Protein AF-A0A0G1G239-F1 (afdb_monomer_lite)

Sequence (188 aa):
MFTLFIKLPDKTKLLNISFVYWLILLYIILFLIIAIFDRYLLMVLPLLLIYISQALRDYGYSKFIFLTVLLIMMAYGGIGTYDYLSWQRTRWTMGKELIAQGVARQDIEGGYEWNGWYLYNHPELEKDFNPELGVYLKAGSPGFKKPYVISFSALPGYQVIEKHEAGTIFSKINYIYLNRLPAASTVQ

Radius of gyration: 25.18 Å; chains: 1; bounding box: 68×34×74 Å

Secondary structure (DSSP, 8-state):
-------PPPHHHHHHHHHHHHHHHHHHHHHHHH---GGGGGGTHHHHHHHHHHHTTTS---HHHHHHHHHHHHHHHHHHHHHHHHHHHHHHHHHHHHHHTT--GGGEE--HHHHHHHSTT-GGGGGG--TTS-HHHHHH------SEEEESSPPTTSEEEEEEE---SSSS--EEEEEEPPP-----

Structure (mmCIF, N/CA/C/O backbone):
data_AF-A0A0G1G239-F1
#
_entry.id   AF-A0A0G1G239-F1
#
loop_
_atom_site.group_PDB
_atom_site.id
_atom_site.type_symbol
_atom_site.label_atom_id
_atom_site.label_alt_id
_atom_site.label_comp_id
_atom_site.label_asym_id
_atom_site.label_entity_id
_atom_site.label_seq_id
_atom_site.pdbx_PDB_ins_code
_atom_site.Cartn_x
_atom_site.Cartn_y
_atom_site.Cartn_z
_atom_site.occupancy
_atom_site.B_iso_or_equiv
_atom_site.auth_seq_id
_atom_site.auth_comp_id
_atom_site.auth_asym_id
_atom_site.auth_atom_id
_atom_site.pdbx_PDB_model_num
ATOM 1 N N . MET A 1 1 ? 45.039 -8.345 -33.103 1.00 36.62 1 MET A N 1
ATOM 2 C CA . MET A 1 1 ? 45.201 -7.001 -32.510 1.00 36.62 1 MET A CA 1
ATOM 3 C C . MET A 1 1 ? 44.015 -6.156 -32.972 1.00 36.62 1 MET A C 1
ATOM 5 O O . MET A 1 1 ? 44.073 -5.577 -34.045 1.00 36.62 1 MET A O 1
ATOM 9 N N . PHE A 1 2 ? 42.884 -6.223 -32.259 1.00 36.56 2 PHE A N 1
ATOM 10 C CA . PHE A 1 2 ? 41.651 -5.503 -32.614 1.00 36.56 2 PHE A CA 1
ATOM 11 C C . PHE A 1 2 ? 41.658 -4.140 -31.920 1.00 36.56 2 PHE A C 1
ATOM 13 O O . PHE A 1 2 ? 41.458 -4.055 -30.711 1.00 36.56 2 PHE A O 1
ATOM 20 N N . THR A 1 3 ? 41.920 -3.078 -32.675 1.00 39.44 3 THR A N 1
ATOM 21 C CA . THR A 1 3 ? 41.854 -1.704 -32.171 1.00 39.44 3 THR A CA 1
ATOM 22 C C . THR A 1 3 ? 40.401 -1.238 -32.245 1.00 39.44 3 THR A C 1
ATOM 24 O O . THR A 1 3 ? 39.900 -0.891 -33.314 1.00 39.44 3 THR A O 1
ATOM 27 N N . LEU A 1 4 ? 39.699 -1.279 -31.112 1.00 39.06 4 LEU A N 1
ATOM 28 C CA . LEU A 1 4 ? 38.338 -0.765 -30.970 1.00 39.06 4 LEU A CA 1
ATOM 29 C C . LEU A 1 4 ? 38.382 0.773 -30.997 1.00 39.06 4 LEU A C 1
ATOM 31 O O . LEU A 1 4 ? 38.580 1.419 -29.971 1.00 39.06 4 LEU A O 1
ATOM 35 N N . PHE A 1 5 ? 38.224 1.376 -32.177 1.00 42.41 5 PHE A N 1
ATOM 36 C CA . PHE A 1 5 ? 38.017 2.820 -32.299 1.00 42.41 5 PHE A CA 1
ATOM 37 C C . PHE A 1 5 ? 36.594 3.170 -31.846 1.00 42.41 5 PHE A C 1
ATOM 39 O O . PHE A 1 5 ? 35.668 3.262 -32.651 1.00 42.41 5 PHE A O 1
ATOM 46 N N . ILE A 1 6 ? 36.416 3.385 -30.540 1.00 48.22 6 ILE A N 1
ATOM 47 C CA . ILE A 1 6 ? 35.243 4.089 -30.015 1.00 48.22 6 ILE A CA 1
ATOM 48 C C . ILE A 1 6 ? 35.373 5.541 -30.479 1.00 48.22 6 ILE A C 1
ATOM 50 O O . ILE A 1 6 ? 36.192 6.308 -29.972 1.00 48.22 6 ILE A O 1
ATOM 54 N N . LYS A 1 7 ? 34.597 5.912 -31.497 1.00 46.75 7 LYS A N 1
ATOM 55 C CA . LYS A 1 7 ? 34.519 7.285 -31.996 1.00 46.75 7 LYS A CA 1
ATOM 56 C C . LYS A 1 7 ? 33.879 8.141 -30.898 1.00 46.75 7 LYS A C 1
ATOM 58 O O . LYS A 1 7 ? 32.664 8.110 -30.720 1.00 46.75 7 LYS A O 1
ATOM 63 N N . LEU A 1 8 ? 34.703 8.843 -30.118 1.00 50.09 8 LEU A N 1
ATOM 64 C CA . LEU A 1 8 ? 34.224 9.704 -29.038 1.00 50.09 8 LEU A CA 1
ATOM 65 C C . LEU A 1 8 ? 33.293 10.784 -29.620 1.00 50.09 8 LEU A C 1
ATOM 67 O O . LEU A 1 8 ? 33.646 11.408 -30.626 1.00 50.09 8 LEU A O 1
ATOM 71 N N . PRO A 1 9 ? 32.099 10.993 -29.039 1.00 55.84 9 PRO A N 1
ATOM 72 C CA . PRO A 1 9 ? 31.171 12.006 -29.518 1.00 55.84 9 PRO A CA 1
ATOM 73 C C . PRO A 1 9 ? 31.739 13.420 -29.318 1.00 55.84 9 PRO A C 1
ATOM 75 O O . PRO A 1 9 ? 32.613 13.649 -28.487 1.00 55.84 9 PRO A O 1
ATOM 78 N N . ASP A 1 10 ? 31.233 14.365 -30.110 1.00 61.47 10 ASP A N 1
ATOM 79 C CA . ASP A 1 10 ? 31.644 15.774 -30.126 1.00 61.47 10 ASP A CA 1
ATOM 80 C C . ASP A 1 10 ? 31.667 16.403 -28.713 1.00 61.47 10 ASP A C 1
ATOM 82 O O . ASP A 1 10 ? 30.817 16.088 -27.874 1.00 61.47 10 ASP A O 1
ATOM 86 N N . LYS A 1 11 ? 32.619 17.303 -28.425 1.00 52.59 11 LYS A N 1
ATOM 87 C CA . LYS A 1 11 ? 32.876 17.826 -27.062 1.00 52.59 11 LYS A CA 1
ATOM 88 C C . LYS A 1 11 ? 31.654 18.514 -26.444 1.00 52.59 11 LYS A C 1
ATOM 90 O O . LYS A 1 11 ? 31.448 18.443 -25.235 1.00 52.59 11 LYS A O 1
ATOM 95 N N . THR A 1 12 ? 30.813 19.126 -27.270 1.00 51.34 12 THR A N 1
ATOM 96 C CA . THR A 1 12 ? 29.538 19.744 -26.869 1.00 51.34 12 THR A CA 1
ATOM 97 C C . THR A 1 12 ? 28.470 18.705 -26.502 1.00 51.34 12 THR A C 1
ATOM 99 O O . THR A 1 12 ? 27.718 18.902 -25.548 1.00 51.34 12 THR A O 1
ATOM 102 N N . LYS A 1 13 ? 28.443 17.552 -27.187 1.00 52.78 13 LYS A N 1
ATOM 103 C CA . LYS A 1 13 ? 27.595 16.401 -26.827 1.00 52.78 13 LYS A CA 1
ATOM 104 C C . LYS A 1 13 ? 28.074 15.730 -25.538 1.00 52.78 13 LYS A C 1
ATOM 106 O O . LYS A 1 13 ? 27.241 15.357 -24.717 1.00 52.78 13 LYS A O 1
ATOM 111 N N . LEU A 1 14 ? 29.389 15.627 -25.331 1.00 52.81 14 LEU A N 1
ATOM 112 C CA . LEU A 1 14 ? 29.980 15.115 -24.087 1.00 52.81 14 LEU A CA 1
ATOM 113 C C . LEU A 1 14 ? 29.639 15.999 -22.874 1.00 52.81 14 LEU A C 1
ATOM 115 O O . LEU A 1 14 ? 29.313 15.471 -21.812 1.00 52.81 14 LEU A O 1
ATOM 119 N N . LEU A 1 15 ? 29.652 17.328 -23.035 1.00 54.06 15 LEU A N 1
ATOM 120 C CA . LEU A 1 15 ? 29.317 18.279 -21.968 1.00 54.06 15 LEU A CA 1
ATOM 121 C C . LEU A 1 15 ? 27.839 18.180 -21.538 1.00 54.06 15 LEU A C 1
ATOM 123 O O . LEU A 1 15 ? 27.549 18.125 -20.344 1.00 54.06 15 LEU A O 1
ATOM 127 N N . ASN A 1 16 ? 26.912 18.075 -22.499 1.00 60.56 16 ASN A N 1
ATOM 128 C CA . ASN A 1 16 ? 25.472 17.951 -22.225 1.00 60.56 16 ASN A CA 1
ATOM 129 C C . ASN A 1 16 ? 25.098 16.613 -21.573 1.00 60.56 16 ASN A C 1
ATOM 131 O O . ASN A 1 16 ? 24.234 16.565 -20.701 1.00 60.56 16 ASN A O 1
ATOM 135 N N . ILE A 1 17 ? 25.766 15.529 -21.967 1.00 65.69 17 ILE A N 1
ATOM 136 C CA . ILE A 1 17 ? 25.558 14.205 -21.375 1.00 65.69 17 ILE A CA 1
ATOM 137 C C . ILE A 1 17 ? 26.138 14.153 -19.947 1.00 65.69 17 ILE A C 1
ATOM 139 O O . ILE A 1 17 ? 25.499 13.615 -19.046 1.00 65.69 17 ILE A O 1
ATOM 143 N N . SER A 1 18 ? 27.297 14.781 -19.712 1.00 70.81 18 SER A N 1
ATOM 144 C CA . SER A 1 18 ? 27.931 14.884 -18.387 1.00 70.81 18 SER A CA 1
ATOM 145 C C . SER A 1 18 ? 27.046 15.606 -17.362 1.00 70.81 18 SER A C 1
ATOM 147 O O . SER A 1 18 ? 26.872 15.124 -16.245 1.00 70.81 18 SER A O 1
ATOM 149 N N . PHE A 1 19 ? 26.414 16.719 -17.749 1.00 78.19 19 PHE A N 1
ATOM 150 C CA . PHE A 1 19 ? 25.517 17.474 -16.867 1.00 78.19 19 PHE A CA 1
ATOM 151 C C . PHE A 1 19 ? 24.316 16.648 -16.380 1.00 78.19 19 PHE A C 1
ATOM 153 O O . PHE A 1 19 ? 23.991 16.666 -15.192 1.00 78.19 19 PHE A O 1
ATOM 160 N N . VAL A 1 20 ? 23.688 15.875 -17.272 1.00 76.88 20 VAL A N 1
ATOM 161 C CA . VAL A 1 20 ? 22.552 15.008 -16.915 1.00 76.88 20 VAL A CA 1
ATOM 162 C C . VAL A 1 20 ? 22.977 13.925 -15.918 1.00 76.88 20 VAL A C 1
ATOM 164 O O . VAL A 1 20 ? 22.233 13.654 -14.978 1.00 76.88 20 VAL A O 1
ATOM 167 N N . TYR A 1 21 ? 24.181 13.356 -16.048 1.00 78.44 21 TYR A N 1
ATOM 168 C CA . TYR A 1 21 ? 24.693 12.395 -15.063 1.00 78.44 21 TYR A CA 1
ATOM 169 C C . TYR A 1 21 ? 24.921 13.014 -13.695 1.00 78.44 21 TYR A C 1
ATOM 171 O O . TYR A 1 21 ? 24.558 12.402 -12.694 1.00 78.44 21 TYR A O 1
ATOM 179 N N . TRP A 1 22 ? 25.484 14.220 -13.641 1.00 84.75 22 TRP A N 1
ATOM 180 C CA . TRP A 1 22 ? 25.660 14.924 -12.375 1.00 84.75 22 TRP A CA 1
ATOM 181 C C . TRP A 1 22 ? 24.320 15.239 -11.714 1.00 84.75 22 TRP A C 1
ATOM 183 O O . TRP A 1 22 ? 24.199 15.088 -10.502 1.00 84.75 22 TRP A O 1
ATOM 193 N N . LEU A 1 23 ? 23.298 15.589 -12.499 1.00 82.75 23 LEU A N 1
ATOM 194 C CA . LEU A 1 23 ? 21.951 15.830 -11.987 1.00 82.75 23 LEU A CA 1
ATOM 195 C C . LEU A 1 23 ? 21.287 14.544 -11.467 1.00 82.75 23 LEU A C 1
ATOM 197 O O . LEU A 1 23 ? 20.708 14.557 -10.383 1.00 82.75 23 LEU A O 1
ATOM 201 N N . ILE A 1 24 ? 21.404 13.429 -12.197 1.00 83.00 24 ILE A N 1
ATOM 202 C CA . ILE A 1 24 ? 20.896 12.115 -11.765 1.00 83.00 24 ILE A CA 1
ATOM 203 C C . ILE A 1 24 ? 21.629 11.644 -10.506 1.00 83.00 24 ILE A C 1
ATOM 205 O O . ILE A 1 24 ? 20.989 11.190 -9.562 1.00 83.00 24 ILE A O 1
ATOM 209 N N . LEU A 1 25 ? 22.956 11.772 -10.465 1.00 85.06 25 LEU A N 1
ATOM 210 C CA . LEU A 1 25 ? 23.767 11.373 -9.318 1.00 85.06 25 LEU A CA 1
ATOM 211 C C . LEU A 1 25 ? 23.433 12.219 -8.088 1.00 85.06 25 LEU A C 1
ATOM 213 O O . LEU A 1 25 ? 23.210 11.661 -7.018 1.00 85.06 25 LEU A O 1
ATOM 217 N N . LEU A 1 26 ? 23.332 13.543 -8.244 1.00 87.19 26 LEU A N 1
ATOM 218 C CA . LEU A 1 26 ? 22.890 14.440 -7.178 1.00 87.19 26 LEU A CA 1
ATOM 219 C C . LEU A 1 26 ? 21.494 14.050 -6.686 1.00 87.19 26 LEU A C 1
ATOM 221 O O . LEU A 1 26 ? 21.279 13.974 -5.481 1.00 87.19 26 LEU A O 1
ATOM 225 N N . TYR A 1 27 ? 20.564 13.749 -7.595 1.00 85.00 27 TYR A N 1
ATOM 226 C CA . TYR A 1 27 ? 19.221 13.310 -7.228 1.00 85.00 27 TYR A CA 1
ATOM 227 C C . TYR A 1 27 ? 19.235 11.995 -6.448 1.00 85.00 27 TYR A C 1
ATOM 229 O O . TYR A 1 27 ? 18.566 11.894 -5.427 1.00 85.00 27 TYR A O 1
ATOM 237 N N . ILE A 1 28 ? 20.009 11.000 -6.890 1.00 82.75 28 ILE A N 1
ATOM 238 C CA . ILE A 1 28 ? 20.153 9.721 -6.185 1.00 82.75 28 ILE A CA 1
ATOM 239 C C . ILE A 1 28 ? 20.767 9.948 -4.801 1.00 82.75 28 ILE A C 1
ATOM 241 O O . ILE A 1 28 ? 20.279 9.383 -3.831 1.00 82.75 28 ILE A O 1
ATOM 245 N N . ILE A 1 29 ? 21.786 10.801 -4.680 1.00 85.00 29 ILE A N 1
ATOM 246 C CA . ILE A 1 29 ? 22.392 11.147 -3.388 1.00 85.00 29 ILE A CA 1
ATOM 247 C C . ILE A 1 29 ? 21.353 11.797 -2.467 1.00 85.00 29 ILE A C 1
ATOM 249 O O . ILE A 1 29 ? 21.176 11.347 -1.339 1.00 85.00 29 ILE A O 1
ATOM 253 N N . LEU A 1 30 ? 20.617 12.803 -2.949 1.00 83.19 30 LEU A N 1
ATOM 254 C CA . LEU A 1 30 ? 19.547 13.446 -2.181 1.00 83.19 30 LEU A CA 1
ATOM 255 C C . LEU A 1 30 ? 18.446 12.447 -1.798 1.00 83.19 30 LEU A C 1
ATOM 257 O O . LEU A 1 30 ? 17.967 12.463 -0.669 1.00 83.19 30 LEU A O 1
ATOM 261 N N . PHE A 1 31 ? 18.084 11.543 -2.706 1.00 79.81 31 PHE A N 1
ATOM 262 C CA . PHE A 1 31 ? 17.125 10.472 -2.458 1.00 79.81 31 PHE A CA 1
ATOM 263 C C . PHE A 1 31 ? 17.604 9.507 -1.364 1.00 79.81 31 PHE A C 1
ATOM 265 O O . PHE A 1 31 ? 16.825 9.180 -0.473 1.00 79.81 31 PHE A O 1
ATOM 272 N N . LEU A 1 32 ? 18.873 9.089 -1.394 1.00 80.38 32 LEU A N 1
ATOM 273 C CA . LEU A 1 32 ? 19.471 8.208 -0.384 1.00 80.38 32 LEU A CA 1
ATOM 274 C C . LEU A 1 32 ? 19.571 8.881 0.992 1.00 80.38 32 LEU A C 1
ATOM 276 O O . LEU A 1 32 ? 19.481 8.194 2.004 1.00 80.38 32 LEU A O 1
ATOM 280 N N . ILE A 1 33 ? 19.734 10.207 1.030 1.00 76.94 33 ILE A N 1
ATOM 281 C CA . ILE A 1 33 ? 19.779 10.991 2.273 1.00 76.94 33 ILE A CA 1
ATOM 282 C C . ILE A 1 33 ? 18.377 11.181 2.861 1.00 76.94 33 ILE A C 1
ATOM 284 O O . ILE A 1 33 ? 18.202 11.110 4.074 1.00 76.94 33 ILE A O 1
ATOM 288 N N . ILE A 1 34 ? 17.385 11.462 2.013 1.00 69.81 34 ILE A N 1
ATOM 289 C CA . ILE A 1 34 ? 16.050 11.880 2.458 1.00 69.81 34 ILE A CA 1
ATOM 290 C C . ILE A 1 34 ? 15.116 10.678 2.650 1.00 69.81 34 ILE A C 1
ATOM 292 O O . ILE A 1 34 ? 14.244 10.759 3.500 1.00 69.81 34 ILE A O 1
ATOM 296 N N . ALA A 1 35 ? 15.300 9.587 1.896 1.00 61.75 35 ALA A N 1
ATOM 297 C CA . ALA A 1 35 ? 14.638 8.283 2.032 1.00 61.75 35 ALA A CA 1
ATOM 298 C C . ALA A 1 35 ? 13.175 8.343 2.512 1.00 61.75 35 ALA A C 1
ATOM 300 O O . ALA A 1 35 ? 12.868 8.011 3.655 1.00 61.75 35 ALA A O 1
ATOM 301 N N . ILE A 1 36 ? 12.254 8.759 1.633 1.00 64.00 36 ILE A N 1
ATOM 302 C CA . ILE A 1 36 ? 10.836 8.862 2.007 1.00 64.00 36 ILE A CA 1
ATOM 303 C C . ILE A 1 36 ? 9.944 7.895 1.209 1.00 64.00 36 ILE A C 1
ATOM 305 O O . ILE A 1 36 ? 9.178 7.189 1.850 1.00 64.00 36 ILE A O 1
ATOM 309 N N . PHE A 1 37 ? 10.076 7.746 -0.122 1.00 66.94 37 PHE A N 1
ATOM 310 C CA . PHE A 1 37 ? 9.330 6.736 -0.909 1.00 66.94 37 PHE A CA 1
ATOM 311 C C . PHE A 1 37 ? 9.952 6.450 -2.285 1.00 66.94 37 PHE A C 1
ATOM 313 O O . PHE A 1 37 ? 10.429 7.354 -2.963 1.00 66.94 37 PHE A O 1
ATOM 320 N N . ASP A 1 38 ? 9.839 5.214 -2.759 1.00 73.44 38 ASP A N 1
ATOM 321 C CA . ASP A 1 38 ? 10.218 4.763 -4.108 1.00 73.44 38 ASP A CA 1
ATOM 322 C C . ASP A 1 38 ? 9.624 5.600 -5.259 1.00 73.44 38 ASP A C 1
ATOM 324 O O . ASP A 1 38 ? 10.284 5.788 -6.282 1.00 73.44 38 ASP A O 1
ATOM 328 N N . ARG A 1 39 ? 8.435 6.194 -5.084 1.00 77.69 39 ARG A N 1
ATOM 329 C CA . ARG A 1 39 ? 7.798 7.079 -6.084 1.00 77.69 39 ARG A CA 1
ATOM 330 C C . ARG A 1 39 ? 8.659 8.261 -6.537 1.00 77.69 39 ARG A C 1
ATOM 332 O O . ARG A 1 39 ? 8.441 8.777 -7.628 1.00 77.69 39 ARG A O 1
ATOM 339 N N . TYR A 1 40 ? 9.642 8.691 -5.746 1.00 81.38 40 TYR A N 1
ATOM 340 C CA . TYR A 1 40 ? 10.574 9.742 -6.169 1.00 81.38 40 TYR A CA 1
ATOM 341 C C . TYR A 1 40 ? 11.462 9.281 -7.338 1.00 81.38 40 TYR A C 1
ATOM 343 O O . TYR A 1 40 ? 11.772 10.062 -8.234 1.00 81.38 40 TYR A O 1
ATOM 351 N N . LEU A 1 41 ? 11.754 7.982 -7.449 1.00 81.50 41 LEU A N 1
ATOM 352 C CA . LEU A 1 41 ? 12.512 7.433 -8.579 1.00 81.50 41 LEU A CA 1
ATOM 353 C C . LEU A 1 41 ? 11.773 7.575 -9.921 1.00 81.50 41 LEU A C 1
ATOM 355 O O . LEU A 1 41 ? 12.419 7.585 -10.971 1.00 81.50 41 LEU A O 1
ATOM 359 N N . LEU A 1 42 ? 10.446 7.769 -9.911 1.00 82.56 42 LEU A N 1
ATOM 360 C CA . LEU A 1 42 ? 9.668 8.020 -11.129 1.00 82.56 42 LEU A CA 1
ATOM 361 C C . LEU A 1 42 ? 10.098 9.302 -11.849 1.00 82.56 42 LEU A C 1
ATOM 363 O O . LEU A 1 42 ? 9.982 9.365 -13.068 1.00 82.56 42 LEU A O 1
ATOM 367 N N . MET A 1 43 ? 10.634 10.300 -11.137 1.00 81.88 43 MET A N 1
ATOM 368 C CA . MET A 1 43 ? 11.148 11.523 -11.769 1.00 81.88 43 MET A CA 1
ATOM 369 C C . MET A 1 43 ? 12.411 11.261 -12.598 1.00 81.88 43 MET A C 1
ATOM 371 O O . MET A 1 43 ? 12.645 11.924 -13.606 1.00 81.88 43 MET A O 1
ATOM 375 N N . VAL A 1 44 ? 13.216 10.276 -12.195 1.00 82.38 44 VAL A N 1
ATOM 376 C CA . VAL A 1 44 ? 14.478 9.910 -12.860 1.00 82.38 44 VAL A CA 1
ATOM 377 C C . VAL A 1 44 ? 14.253 8.870 -13.959 1.00 82.38 44 VAL A C 1
ATOM 379 O O . VAL A 1 44 ? 15.042 8.772 -14.901 1.00 82.38 44 VAL A O 1
ATOM 382 N N . LEU A 1 45 ? 13.151 8.120 -13.881 1.00 81.94 45 LEU A N 1
ATOM 383 C CA . LEU A 1 45 ? 12.835 7.032 -14.799 1.00 81.94 45 LEU A CA 1
ATOM 384 C C . LEU A 1 45 ? 12.867 7.440 -16.289 1.00 81.94 45 LEU A C 1
ATOM 386 O O . LEU A 1 45 ? 13.520 6.730 -17.054 1.00 81.94 45 LEU A O 1
ATOM 390 N N . PRO A 1 46 ? 12.274 8.567 -16.745 1.00 82.81 46 PRO A N 1
ATOM 391 C CA . PRO A 1 46 ? 12.338 8.957 -18.156 1.00 82.81 46 PRO A CA 1
ATOM 392 C C . PRO A 1 46 ? 13.771 9.180 -18.653 1.00 82.81 46 PRO A C 1
ATOM 394 O O . PRO A 1 46 ? 14.108 8.786 -19.769 1.00 82.81 46 PRO A O 1
ATOM 397 N N . LEU A 1 47 ? 14.632 9.766 -17.814 1.00 82.25 47 LEU A N 1
ATOM 398 C CA . LEU A 1 47 ? 16.036 10.008 -18.149 1.00 82.25 47 LEU A CA 1
ATOM 399 C C . LEU A 1 47 ? 16.811 8.692 -18.264 1.00 82.25 47 LEU A C 1
ATOM 401 O O . LEU A 1 47 ? 17.576 8.506 -19.212 1.00 82.25 47 LEU A O 1
ATOM 405 N N . LEU A 1 48 ? 16.559 7.751 -17.349 1.00 80.31 48 LEU A N 1
ATOM 406 C CA . LEU A 1 48 ? 17.132 6.406 -17.414 1.00 80.31 48 LEU A CA 1
ATOM 407 C C . LEU A 1 48 ? 16.686 5.668 -18.677 1.00 80.31 48 LEU A C 1
ATOM 409 O O . LEU A 1 48 ? 17.518 5.063 -19.343 1.00 80.31 48 LEU A O 1
ATOM 413 N N . LEU A 1 49 ? 15.408 5.755 -19.054 1.00 82.62 49 LEU A N 1
ATOM 414 C CA . LEU A 1 49 ? 14.891 5.111 -20.266 1.00 82.62 49 LEU A CA 1
ATOM 415 C C . LEU A 1 49 ? 15.515 5.688 -21.544 1.00 82.62 49 LEU A C 1
ATOM 417 O O . LEU A 1 49 ? 15.889 4.928 -22.438 1.00 82.62 49 LEU A O 1
ATOM 421 N N . ILE A 1 50 ? 15.682 7.013 -21.625 1.00 81.31 50 ILE A N 1
ATOM 422 C CA . ILE A 1 50 ? 16.376 7.670 -22.746 1.00 81.31 50 ILE A CA 1
ATOM 423 C C . ILE A 1 50 ? 17.832 7.199 -22.836 1.00 81.31 50 ILE A C 1
ATOM 425 O O . ILE A 1 50 ? 18.340 6.960 -23.934 1.00 81.31 50 ILE A O 1
ATOM 429 N N . TYR A 1 51 ? 18.508 7.058 -21.696 1.00 79.75 51 TYR A N 1
ATOM 430 C CA . TYR A 1 51 ? 19.886 6.586 -21.658 1.00 79.75 51 TYR A CA 1
ATOM 431 C C . TYR A 1 51 ? 20.008 5.111 -22.057 1.00 79.75 51 TYR A C 1
ATOM 433 O O . TYR A 1 51 ? 20.792 4.780 -22.945 1.00 79.75 51 TYR A O 1
ATOM 441 N N . ILE A 1 52 ? 19.189 4.239 -21.467 1.00 81.00 52 ILE A N 1
ATOM 442 C CA . ILE A 1 52 ? 19.138 2.810 -21.796 1.00 81.00 52 ILE A CA 1
ATOM 443 C C . ILE A 1 52 ? 18.847 2.627 -23.291 1.00 81.00 52 ILE A C 1
ATOM 445 O O . ILE A 1 52 ? 19.513 1.836 -23.949 1.00 81.00 52 ILE A O 1
ATOM 449 N N . SER A 1 53 ? 17.925 3.409 -23.858 1.00 80.44 53 SER A N 1
ATOM 450 C CA . SER A 1 53 ? 17.619 3.392 -25.294 1.00 80.44 53 SER A CA 1
ATOM 451 C C . SER A 1 53 ? 18.827 3.750 -26.169 1.00 80.44 53 SER A C 1
ATOM 453 O O . SER A 1 53 ? 19.067 3.113 -27.193 1.00 80.44 53 SER A O 1
ATOM 455 N N . GLN A 1 54 ? 19.632 4.736 -25.761 1.00 80.69 54 GLN A N 1
ATOM 456 C CA . GLN A 1 54 ? 20.864 5.087 -26.473 1.00 80.69 54 GLN A CA 1
ATOM 457 C C . GLN A 1 54 ? 21.934 4.001 -26.345 1.00 80.69 54 GLN A C 1
ATOM 459 O O . GLN A 1 54 ? 22.540 3.636 -27.349 1.00 80.69 54 GLN A O 1
ATOM 464 N N . ALA A 1 55 ? 22.144 3.468 -25.140 1.00 81.00 55 ALA A N 1
ATOM 465 C CA . ALA A 1 55 ? 23.138 2.428 -24.880 1.00 81.00 55 ALA A CA 1
ATOM 466 C C . ALA A 1 55 ? 22.810 1.105 -25.593 1.00 81.00 55 ALA A C 1
ATOM 468 O O . ALA A 1 55 ? 23.711 0.387 -26.020 1.00 81.00 55 ALA A O 1
ATOM 469 N N . LEU A 1 56 ? 21.520 0.796 -25.747 1.00 81.50 56 LEU A N 1
ATOM 470 C CA . LEU A 1 56 ? 21.036 -0.409 -26.418 1.00 81.50 56 LEU A CA 1
ATOM 471 C C . LEU A 1 56 ? 20.806 -0.225 -27.926 1.00 81.50 56 LEU A C 1
ATOM 473 O O . LEU A 1 56 ? 20.405 -1.179 -28.585 1.00 81.50 56 LEU A O 1
ATOM 477 N N . ARG A 1 57 ? 21.063 0.964 -28.493 1.00 80.69 57 ARG A N 1
ATOM 478 C CA . ARG A 1 57 ? 20.765 1.282 -29.903 1.00 80.69 57 ARG A CA 1
ATOM 479 C C . ARG A 1 57 ? 21.438 0.331 -30.896 1.00 80.69 57 ARG A C 1
ATOM 481 O O . ARG A 1 57 ? 20.827 -0.015 -31.902 1.00 80.69 57 ARG A O 1
ATOM 488 N N . ASP A 1 58 ? 22.671 -0.071 -30.606 1.00 82.88 58 ASP A N 1
ATOM 489 C CA . ASP A 1 58 ? 23.475 -0.922 -31.490 1.00 82.88 58 ASP A CA 1
ATOM 490 C C . ASP A 1 58 ? 23.255 -2.423 -31.229 1.00 82.88 58 ASP A C 1
ATOM 492 O O . ASP A 1 58 ? 23.813 -3.273 -31.924 1.00 82.88 58 ASP A O 1
ATOM 496 N N . TYR A 1 59 ? 22.422 -2.765 -30.241 1.00 80.19 59 TYR A N 1
ATOM 497 C CA . TYR A 1 59 ? 22.072 -4.140 -29.914 1.00 80.19 59 TYR A CA 1
ATOM 498 C C . TYR A 1 59 ? 20.746 -4.512 -30.579 1.00 80.19 59 TYR A C 1
ATOM 500 O O . TYR A 1 59 ? 19.715 -3.868 -30.386 1.00 80.19 59 TYR A O 1
ATOM 508 N N . GLY A 1 60 ? 20.749 -5.602 -31.348 1.00 80.69 60 GLY A N 1
ATOM 509 C CA . GLY A 1 60 ? 19.509 -6.201 -31.829 1.00 80.69 60 GLY A CA 1
ATOM 510 C C . GLY A 1 60 ? 18.697 -6.740 -30.651 1.00 80.69 60 GLY A C 1
ATOM 511 O O . GLY A 1 60 ? 19.232 -7.449 -29.801 1.00 80.69 60 GLY A O 1
ATOM 512 N N . TYR A 1 61 ? 17.402 -6.433 -30.598 1.00 80.06 61 TYR A N 1
ATOM 513 C CA . TYR A 1 61 ? 16.498 -7.000 -29.600 1.00 80.06 61 TYR A CA 1
ATOM 514 C C . TYR A 1 61 ? 15.479 -7.925 -30.262 1.00 80.06 61 TYR A C 1
ATOM 516 O O . TYR A 1 61 ? 14.992 -7.680 -31.367 1.00 80.06 61 TYR A O 1
ATOM 524 N N . SER A 1 62 ? 15.117 -8.997 -29.562 1.00 88.62 62 SER A N 1
ATOM 525 C CA . SER A 1 62 ? 14.005 -9.844 -29.979 1.00 88.62 62 SER A CA 1
ATOM 526 C C . SER A 1 62 ? 12.693 -9.198 -29.547 1.00 88.62 62 SER A C 1
ATOM 528 O O . SER A 1 62 ? 12.435 -9.037 -28.352 1.00 88.62 62 SER A O 1
ATOM 530 N N . LYS A 1 63 ? 11.830 -8.868 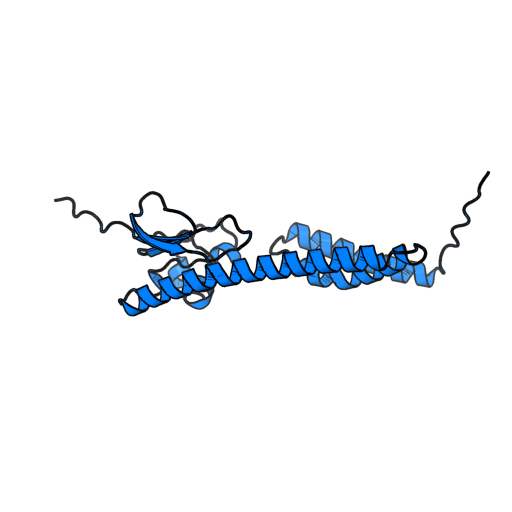-30.517 1.00 88.56 63 LYS A N 1
ATOM 531 C CA . LYS A 1 63 ? 10.470 -8.367 -30.252 1.00 88.56 63 LYS A CA 1
ATOM 532 C C . LYS A 1 63 ? 9.688 -9.326 -29.352 1.00 88.56 63 LYS A C 1
ATOM 534 O O . LYS A 1 63 ? 8.934 -8.881 -28.496 1.00 88.56 63 LYS A O 1
ATOM 539 N N . PHE A 1 64 ? 9.905 -10.630 -29.518 1.00 92.88 64 PHE A N 1
ATOM 540 C CA . PHE A 1 64 ? 9.280 -11.649 -28.683 1.00 92.88 64 PHE A CA 1
ATOM 541 C C . PHE A 1 64 ? 9.729 -11.543 -27.218 1.00 92.88 64 PHE A C 1
ATOM 543 O O . PHE A 1 64 ? 8.883 -11.521 -26.326 1.00 92.88 64 PHE A O 1
ATOM 550 N N . ILE A 1 65 ? 11.038 -11.400 -26.966 1.00 90.69 65 ILE A N 1
ATOM 551 C CA . ILE A 1 65 ? 11.570 -11.220 -25.603 1.00 90.69 65 ILE A CA 1
ATOM 552 C C . ILE A 1 65 ? 11.022 -9.930 -24.989 1.00 90.69 65 ILE A C 1
ATOM 554 O O . ILE A 1 65 ? 10.526 -9.955 -23.867 1.00 90.69 65 ILE A O 1
ATOM 558 N N . PHE A 1 66 ? 11.045 -8.824 -25.738 1.00 87.81 66 PHE A N 1
ATOM 559 C CA . PHE A 1 66 ? 10.513 -7.543 -25.272 1.00 87.81 66 PHE A CA 1
ATOM 560 C C . PHE A 1 66 ? 9.038 -7.642 -24.862 1.00 87.81 66 PHE A C 1
ATOM 562 O O . PHE A 1 66 ? 8.680 -7.250 -23.754 1.00 87.81 66 PHE A O 1
ATOM 569 N N . LEU A 1 67 ? 8.190 -8.207 -25.727 1.00 93.69 67 LEU A N 1
ATOM 570 C CA . LEU A 1 67 ? 6.764 -8.376 -25.439 1.00 93.69 67 LEU A CA 1
ATOM 571 C C . LEU A 1 67 ? 6.529 -9.300 -24.244 1.00 93.69 67 LEU A C 1
ATOM 573 O O . LEU A 1 67 ? 5.656 -9.022 -23.429 1.00 93.69 67 LEU A O 1
ATOM 577 N N . THR A 1 68 ? 7.325 -10.361 -24.112 1.00 95.62 68 THR A N 1
ATOM 578 C CA . THR A 1 68 ? 7.239 -11.285 -22.976 1.00 95.62 68 THR A CA 1
ATOM 579 C C . THR A 1 68 ? 7.554 -10.570 -21.664 1.00 95.62 68 THR A C 1
ATOM 581 O O . THR A 1 68 ? 6.768 -10.640 -20.722 1.00 95.62 68 THR A O 1
ATOM 584 N N . VAL A 1 69 ? 8.661 -9.823 -21.609 1.00 92.38 69 VAL A N 1
ATOM 585 C CA . VAL A 1 69 ? 9.041 -9.043 -20.421 1.00 92.38 69 VAL A CA 1
ATOM 586 C C . VAL A 1 69 ? 7.976 -7.997 -20.097 1.00 92.38 69 VAL A C 1
ATOM 588 O O . VAL A 1 69 ? 7.580 -7.864 -18.940 1.00 92.38 69 VAL A O 1
ATOM 591 N N . LEU A 1 70 ? 7.468 -7.293 -21.110 1.00 92.25 70 LEU A N 1
ATOM 592 C CA . LEU A 1 70 ? 6.419 -6.292 -20.934 1.00 92.25 70 LEU A CA 1
ATOM 593 C C . LEU A 1 70 ? 5.137 -6.909 -20.358 1.00 92.25 70 LEU A C 1
ATOM 595 O O . LEU A 1 70 ? 4.574 -6.364 -19.413 1.00 92.25 70 LEU A O 1
ATOM 599 N N . LEU A 1 71 ? 4.696 -8.055 -20.884 1.00 97.12 71 LEU A N 1
ATOM 600 C CA . LEU A 1 71 ? 3.523 -8.774 -20.382 1.00 97.12 71 LEU A CA 1
ATOM 601 C C . LEU A 1 71 ? 3.703 -9.219 -18.930 1.00 97.12 71 LEU A C 1
ATOM 603 O O . LEU A 1 71 ? 2.790 -9.036 -18.130 1.00 97.12 71 LEU A O 1
ATOM 607 N N . ILE A 1 72 ? 4.879 -9.741 -18.570 1.00 96.75 72 ILE A N 1
ATOM 608 C CA . ILE A 1 72 ? 5.187 -10.136 -17.188 1.00 96.75 72 ILE A CA 1
ATOM 609 C C . ILE A 1 72 ? 5.139 -8.921 -16.254 1.00 96.75 72 ILE A C 1
ATOM 611 O O . ILE A 1 72 ? 4.534 -8.996 -15.188 1.00 96.75 72 ILE A O 1
ATOM 615 N N . MET A 1 73 ? 5.725 -7.789 -16.656 1.00 94.00 73 MET A N 1
ATOM 616 C CA . MET A 1 73 ? 5.700 -6.552 -15.865 1.00 94.00 73 MET A CA 1
ATOM 617 C C . MET A 1 73 ? 4.283 -5.998 -15.699 1.00 94.00 73 MET A C 1
ATOM 619 O O . MET A 1 73 ? 3.905 -5.608 -14.594 1.00 94.00 73 MET A O 1
ATOM 623 N N . MET A 1 74 ? 3.478 -6.006 -16.765 1.00 95.25 74 MET A N 1
ATOM 624 C CA . MET A 1 74 ? 2.073 -5.597 -16.695 1.00 95.25 74 MET A CA 1
ATOM 625 C C . MET A 1 74 ? 1.259 -6.524 -15.791 1.00 95.25 74 MET A C 1
ATOM 627 O O . MET A 1 74 ? 0.486 -6.036 -14.972 1.00 95.25 74 MET A O 1
ATOM 631 N N . ALA A 1 75 ? 1.452 -7.841 -15.895 1.00 95.69 75 ALA A N 1
ATOM 632 C CA . ALA A 1 75 ? 0.779 -8.808 -15.035 1.00 95.69 75 ALA A CA 1
ATOM 633 C C . ALA A 1 75 ? 1.173 -8.616 -13.564 1.00 95.69 75 ALA A C 1
ATOM 635 O O . ALA A 1 75 ? 0.300 -8.539 -12.704 1.00 95.69 75 ALA A O 1
ATOM 636 N N . TYR A 1 76 ? 2.468 -8.461 -13.277 1.00 94.06 76 TYR A N 1
ATOM 637 C CA . TYR A 1 76 ? 2.966 -8.196 -11.928 1.00 94.06 76 TYR A CA 1
ATOM 638 C C . TYR A 1 76 ? 2.362 -6.913 -11.336 1.00 94.06 76 TYR A C 1
ATOM 640 O O . TYR A 1 76 ? 1.810 -6.941 -10.237 1.00 94.06 76 TYR A O 1
ATOM 648 N N . GLY A 1 77 ? 2.400 -5.803 -12.083 1.00 92.94 77 GLY A N 1
ATOM 649 C CA . GLY A 1 77 ? 1.831 -4.527 -11.640 1.00 92.94 77 GLY A CA 1
ATOM 650 C C . GLY A 1 77 ? 0.310 -4.577 -11.468 1.00 92.94 77 GLY A C 1
ATOM 651 O O . GLY A 1 77 ? -0.220 -4.061 -10.482 1.00 92.94 77 GLY A O 1
ATOM 652 N N . GLY A 1 78 ? -0.392 -5.238 -12.391 1.00 96.44 78 GLY A N 1
ATOM 653 C CA . GLY A 1 78 ? -1.842 -5.407 -12.345 1.00 96.44 78 GLY A CA 1
ATOM 654 C C . GLY A 1 78 ? -2.297 -6.254 -11.159 1.00 96.44 78 GLY A C 1
ATOM 655 O O . GLY A 1 78 ? -3.194 -5.837 -10.431 1.00 96.44 78 GLY A O 1
ATOM 656 N N . ILE A 1 79 ? -1.649 -7.396 -10.916 1.00 96.00 79 ILE A N 1
ATOM 657 C CA . ILE A 1 79 ? -1.995 -8.283 -9.796 1.00 96.00 79 ILE A CA 1
ATOM 658 C C . ILE A 1 79 ? -1.639 -7.633 -8.459 1.00 96.00 79 ILE A C 1
ATOM 660 O O . ILE A 1 79 ? -2.462 -7.636 -7.549 1.00 96.00 79 ILE A O 1
ATOM 664 N N . GLY A 1 80 ? -0.470 -6.994 -8.349 1.00 93.94 80 GLY A N 1
ATOM 665 C CA . GLY A 1 80 ? -0.104 -6.254 -7.137 1.00 93.94 80 GLY A CA 1
ATOM 666 C C . GLY A 1 80 ? -1.102 -5.137 -6.810 1.00 93.94 80 GLY A C 1
ATOM 667 O O . GLY A 1 80 ? -1.509 -4.978 -5.660 1.00 93.94 80 GLY A O 1
ATOM 668 N N . THR A 1 81 ? -1.555 -4.404 -7.831 1.00 94.94 81 THR A N 1
ATOM 669 C CA . THR A 1 81 ? -2.579 -3.357 -7.678 1.00 94.94 81 THR A CA 1
ATOM 670 C C . THR A 1 81 ? -3.936 -3.941 -7.297 1.00 94.94 81 THR A C 1
ATOM 672 O O . THR A 1 81 ? -4.613 -3.398 -6.426 1.00 94.94 81 THR A O 1
ATOM 675 N N . TYR A 1 82 ? -4.335 -5.049 -7.924 1.00 96.31 82 TYR A N 1
ATOM 676 C CA . TYR A 1 82 ? -5.568 -5.750 -7.585 1.00 96.31 82 TYR A CA 1
ATOM 677 C C . TYR A 1 82 ? -5.564 -6.194 -6.120 1.00 96.31 82 TYR A C 1
ATOM 679 O O . TYR A 1 82 ? -6.499 -5.869 -5.391 1.00 96.31 82 TYR A O 1
ATOM 687 N N . ASP A 1 83 ? -4.495 -6.855 -5.673 1.00 95.75 83 ASP A N 1
ATOM 688 C CA . ASP A 1 83 ? -4.358 -7.317 -4.293 1.00 95.75 83 ASP A CA 1
ATOM 689 C C . ASP A 1 83 ? -4.442 -6.145 -3.321 1.00 95.75 83 ASP A C 1
ATOM 691 O O . ASP A 1 83 ? -5.220 -6.208 -2.369 1.00 95.75 83 ASP A O 1
ATOM 695 N N . TYR A 1 84 ? -3.706 -5.059 -3.601 1.00 93.81 84 TYR A N 1
ATOM 696 C CA . TYR A 1 84 ? -3.751 -3.822 -2.823 1.00 93.81 84 TYR A CA 1
ATOM 697 C C . TYR A 1 84 ? -5.177 -3.287 -2.661 1.00 93.81 84 TYR A C 1
ATOM 699 O O . TYR A 1 84 ? -5.650 -3.074 -1.544 1.00 93.81 84 TYR A O 1
ATOM 707 N N . LEU A 1 85 ? -5.891 -3.117 -3.774 1.00 96.06 85 LEU A N 1
ATOM 708 C CA . LEU A 1 85 ? -7.257 -2.600 -3.759 1.00 96.06 85 LEU A CA 1
ATOM 709 C C . LEU A 1 85 ? -8.251 -3.575 -3.118 1.00 96.06 85 LEU A C 1
ATOM 711 O O . LEU A 1 85 ? -9.230 -3.128 -2.517 1.00 96.06 85 LEU A O 1
ATOM 715 N N . SER A 1 86 ? -8.016 -4.882 -3.235 1.00 96.62 86 SER A N 1
ATOM 716 C CA . SER A 1 86 ? -8.884 -5.915 -2.674 1.00 96.62 86 SER A CA 1
ATOM 717 C C . SER A 1 86 ? -8.869 -5.877 -1.150 1.00 96.62 86 SER A C 1
ATOM 719 O O . SER A 1 86 ? -9.911 -5.649 -0.531 1.00 96.62 86 SER A O 1
ATOM 721 N N . TRP A 1 87 ? -7.689 -5.994 -0.531 1.00 94.88 87 TRP A N 1
ATOM 722 C CA . TRP A 1 87 ? -7.615 -5.978 0.930 1.00 94.88 87 TRP A CA 1
ATOM 723 C C . TRP A 1 87 ? -8.008 -4.615 1.504 1.00 94.88 87 TRP A C 1
ATOM 725 O O . TRP A 1 87 ? -8.621 -4.550 2.571 1.00 94.88 87 TRP A O 1
ATOM 735 N N . GLN A 1 88 ? -7.742 -3.528 0.773 1.00 95.50 88 GLN A N 1
ATOM 736 C CA . GLN A 1 88 ? -8.219 -2.202 1.149 1.00 95.50 88 GLN A CA 1
ATOM 737 C C . GLN A 1 88 ? -9.740 -2.123 1.161 1.00 95.50 88 GLN A C 1
ATOM 739 O O . GLN A 1 88 ? -10.314 -1.636 2.132 1.00 95.50 88 GLN A O 1
ATOM 744 N N . ARG A 1 89 ? -10.421 -2.646 0.138 1.00 96.56 89 ARG A N 1
ATOM 745 C CA . ARG A 1 89 ? -11.888 -2.676 0.112 1.00 96.56 89 ARG A CA 1
ATOM 746 C C . ARG A 1 89 ? -12.450 -3.389 1.339 1.00 96.56 89 ARG A C 1
ATOM 748 O O . ARG A 1 89 ? -13.356 -2.848 1.966 1.00 96.56 89 ARG A O 1
ATOM 755 N N . THR A 1 90 ? -11.879 -4.534 1.712 1.00 96.38 90 THR A N 1
ATOM 756 C CA . THR A 1 90 ? -12.269 -5.267 2.925 1.00 96.38 90 THR A CA 1
ATOM 757 C C . THR A 1 90 ? -12.089 -4.413 4.183 1.00 96.38 90 THR A C 1
ATOM 759 O O . THR A 1 90 ? -13.039 -4.249 4.947 1.00 96.38 90 THR A O 1
ATOM 762 N N . ARG A 1 91 ? -10.920 -3.780 4.373 1.00 94.75 91 ARG A N 1
ATOM 763 C CA . ARG A 1 91 ? -10.674 -2.898 5.533 1.00 94.75 91 ARG A CA 1
ATOM 764 C C . ARG A 1 91 ? -11.666 -1.740 5.609 1.00 94.75 91 ARG A C 1
ATOM 766 O O . ARG A 1 91 ? -12.203 -1.455 6.676 1.00 94.75 91 ARG A O 1
ATOM 773 N N . TRP A 1 92 ? -11.926 -1.087 4.479 1.00 96.44 92 TRP A N 1
ATOM 774 C CA . TRP A 1 92 ? -12.863 0.032 4.401 1.00 96.44 92 TRP A CA 1
ATOM 775 C C . TRP A 1 92 ? -14.306 -0.391 4.674 1.00 96.44 92 TRP A C 1
ATOM 777 O O . TRP A 1 92 ? -15.057 0.375 5.276 1.00 96.44 92 TRP A O 1
ATOM 787 N N . THR A 1 93 ? -14.713 -1.585 4.243 1.00 97.00 93 THR A N 1
ATOM 788 C CA . THR A 1 93 ? -16.034 -2.139 4.568 1.00 97.00 93 THR A CA 1
ATOM 789 C C . THR A 1 93 ? -16.174 -2.348 6.073 1.00 97.00 93 THR A C 1
ATOM 791 O O . THR A 1 93 ? -17.061 -1.741 6.668 1.00 97.00 93 THR A O 1
ATOM 794 N N . MET A 1 94 ? -15.235 -3.065 6.698 1.00 96.19 94 MET A N 1
ATOM 795 C CA . MET A 1 94 ? -15.245 -3.329 8.145 1.00 96.19 94 MET A CA 1
ATOM 796 C C . MET A 1 94 ? -15.231 -2.030 8.967 1.00 96.19 94 MET A C 1
ATOM 798 O O . MET A 1 94 ? -15.976 -1.869 9.932 1.00 96.19 94 MET A O 1
ATOM 802 N N . GLY A 1 95 ? -14.422 -1.047 8.557 1.00 95.69 95 GLY A N 1
ATOM 803 C CA . GLY A 1 95 ? -14.391 0.260 9.211 1.00 95.69 95 GLY A CA 1
ATOM 804 C C . GLY A 1 95 ? -15.721 1.015 9.099 1.00 95.69 95 GLY A C 1
ATOM 805 O O . GLY A 1 95 ? -16.176 1.618 10.071 1.00 95.69 95 GLY A O 1
ATOM 806 N N . LYS A 1 96 ? -16.381 0.985 7.933 1.00 96.88 96 LYS A N 1
ATOM 807 C CA . LYS A 1 96 ? -17.696 1.628 7.749 1.00 96.88 96 LYS A CA 1
ATOM 808 C C . LYS A 1 96 ? -18.798 0.932 8.543 1.00 96.88 96 LYS A C 1
ATOM 810 O O . LYS A 1 96 ? -19.696 1.613 9.028 1.00 96.88 96 LYS A O 1
ATOM 815 N N . GLU A 1 97 ? -18.731 -0.387 8.684 1.00 97.00 97 GLU A N 1
ATOM 816 C CA . GLU A 1 97 ? -19.666 -1.157 9.510 1.00 97.00 97 GLU A CA 1
ATOM 817 C C . GLU A 1 97 ? -19.551 -0.766 10.987 1.00 97.00 97 GLU A C 1
ATOM 819 O O . GLU A 1 97 ? -20.570 -0.514 11.625 1.00 97.00 97 GLU A O 1
ATOM 824 N N . LEU A 1 98 ? -18.331 -0.595 11.510 1.00 96.19 98 LEU A N 1
ATOM 825 C CA . LEU A 1 98 ? -18.114 -0.061 12.862 1.00 96.19 98 LEU A CA 1
ATOM 826 C C . LEU A 1 98 ? -18.704 1.343 13.035 1.00 96.19 98 LEU A C 1
ATOM 828 O O . LEU A 1 98 ? -19.375 1.615 14.030 1.00 96.19 98 LEU A O 1
ATOM 832 N N . ILE A 1 99 ? -18.501 2.230 12.056 1.00 96.81 99 ILE A N 1
ATOM 833 C CA . ILE A 1 99 ? -19.105 3.571 12.082 1.00 96.81 99 ILE A CA 1
ATOM 834 C C . ILE A 1 99 ? -20.635 3.472 12.099 1.00 96.81 99 ILE A C 1
ATOM 836 O O . ILE A 1 99 ? -21.286 4.196 12.850 1.00 96.81 99 ILE A O 1
ATOM 840 N N . ALA A 1 100 ? -21.222 2.572 11.304 1.00 97.44 100 ALA A N 1
ATOM 841 C CA . ALA A 1 100 ? -22.668 2.351 11.284 1.00 97.44 100 ALA A CA 1
ATOM 842 C C . ALA A 1 100 ? -23.204 1.814 12.625 1.00 97.44 100 ALA A C 1
ATOM 844 O O . ALA A 1 100 ? -24.348 2.090 12.979 1.00 97.44 100 ALA A O 1
ATOM 845 N N . GLN A 1 101 ? -22.369 1.113 13.396 1.00 96.19 101 GLN A N 1
ATOM 846 C CA . GLN A 1 101 ? -22.655 0.672 14.768 1.00 96.19 101 GLN A CA 1
ATOM 847 C C . GLN A 1 101 ? -22.434 1.774 15.824 1.00 96.19 101 GLN A C 1
ATOM 849 O O . GLN A 1 101 ? -22.601 1.527 17.017 1.00 96.19 101 GLN A O 1
ATOM 854 N N . GLY A 1 102 ? -22.069 2.991 15.411 1.00 96.69 102 GLY A N 1
ATOM 855 C CA . GLY A 1 102 ? -21.871 4.140 16.296 1.00 96.69 102 GLY A CA 1
ATOM 856 C C . GLY A 1 102 ? -20.452 4.290 16.849 1.00 96.69 102 GLY A C 1
ATOM 857 O O . GLY A 1 102 ? -20.232 5.144 17.706 1.00 96.69 102 GLY A O 1
ATOM 858 N N . VAL A 1 103 ? -19.481 3.502 16.374 1.00 94.44 103 VAL A N 1
ATOM 859 C CA . VAL A 1 103 ? -18.074 3.664 16.768 1.00 94.44 103 VAL A CA 1
ATOM 860 C C . VAL A 1 103 ? -17.514 4.944 16.150 1.00 94.44 103 VAL A C 1
ATOM 862 O O . VAL A 1 103 ? -17.639 5.185 14.946 1.00 94.44 103 VAL A O 1
ATOM 865 N N . ALA A 1 104 ? -16.878 5.777 16.971 1.00 91.38 104 ALA A N 1
ATOM 866 C CA . ALA A 1 104 ? -16.280 7.010 16.492 1.00 91.38 104 ALA A CA 1
ATOM 867 C C . ALA A 1 104 ? -15.049 6.719 15.614 1.00 91.38 104 ALA A C 1
ATOM 869 O O . ALA A 1 104 ? -14.287 5.787 15.860 1.00 91.38 104 ALA A O 1
ATOM 870 N N . ARG A 1 105 ? -14.824 7.536 14.580 1.00 89.69 105 ARG A N 1
ATOM 871 C CA . ARG A 1 105 ? -13.74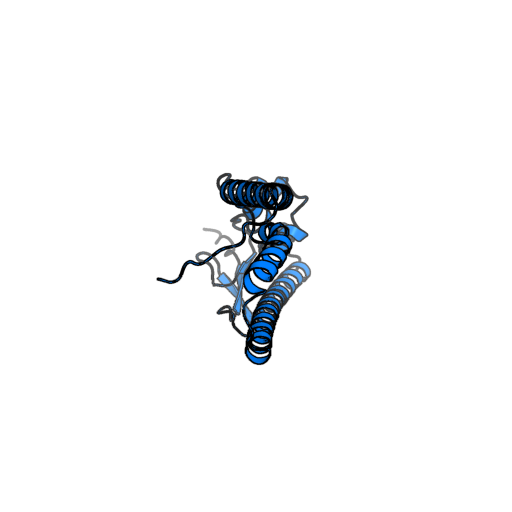7 7.324 13.588 1.00 89.69 105 ARG A CA 1
ATOM 872 C C . ARG A 1 105 ? -12.359 7.284 14.232 1.00 89.69 105 ARG A C 1
ATOM 874 O O . ARG A 1 105 ? -11.503 6.515 13.804 1.00 89.69 105 ARG A O 1
ATOM 881 N N . GLN A 1 106 ? -12.159 8.095 15.266 1.00 85.25 1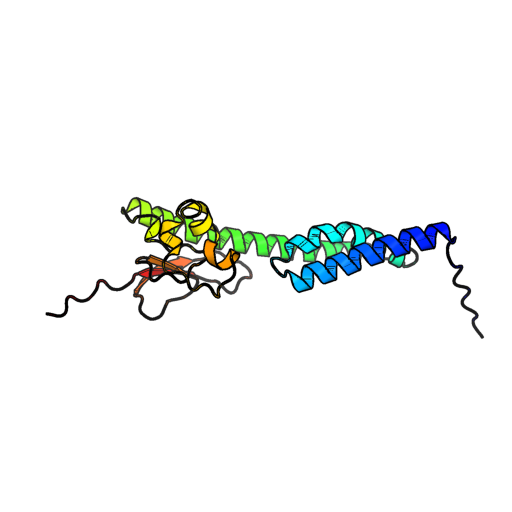06 GLN A N 1
ATOM 882 C CA . GLN A 1 106 ? -10.932 8.161 16.053 1.00 85.25 106 GLN A CA 1
ATOM 883 C C . GLN A 1 106 ? -10.673 6.908 16.898 1.00 85.25 106 GLN A C 1
ATOM 885 O O . GLN A 1 106 ? -9.524 6.660 17.241 1.00 85.25 106 GLN A O 1
ATOM 890 N N . ASP A 1 107 ? -11.686 6.080 17.158 1.00 88.31 107 ASP A N 1
ATOM 891 C CA . ASP A 1 107 ? -11.548 4.833 17.923 1.00 88.31 107 ASP A CA 1
ATOM 892 C C . ASP A 1 107 ? -11.219 3.622 17.034 1.00 88.31 107 ASP A C 1
ATOM 894 O O . ASP A 1 107 ? -11.093 2.498 17.528 1.00 88.31 107 ASP A O 1
ATOM 898 N N . ILE A 1 108 ? -11.064 3.847 15.723 1.00 89.88 108 ILE A N 1
ATOM 899 C CA . ILE A 1 108 ? -10.747 2.830 14.718 1.00 89.88 108 ILE A CA 1
ATOM 900 C C . ILE A 1 108 ? -9.329 3.062 14.181 1.00 89.88 108 ILE A C 1
ATOM 902 O O . ILE A 1 108 ? -9.006 4.126 13.646 1.00 89.88 108 ILE A O 1
ATOM 906 N N . GLU A 1 109 ? -8.463 2.060 14.320 1.00 88.31 109 GLU A N 1
ATOM 907 C CA . GLU A 1 109 ? -7.174 1.958 13.629 1.00 88.31 109 GLU A CA 1
ATOM 908 C C . GLU A 1 109 ? -7.390 1.170 12.335 1.00 88.31 109 GLU A C 1
ATOM 910 O O . GLU A 1 109 ? -7.436 -0.062 12.332 1.00 88.31 109 GLU A O 1
ATOM 915 N N . GLY A 1 110 ? -7.567 1.894 11.231 1.00 88.44 110 GLY A N 1
ATOM 916 C CA . GLY A 1 110 ? -7.820 1.310 9.911 1.00 88.44 110 GLY A CA 1
ATOM 917 C C . GLY A 1 110 ? -6.592 1.286 9.000 1.00 88.44 110 GLY A C 1
ATOM 918 O O . GLY A 1 110 ? -6.729 0.969 7.820 1.00 88.44 110 GLY A O 1
ATOM 919 N N . GLY A 1 111 ? -5.403 1.616 9.521 1.00 84.94 111 GLY A N 1
ATOM 920 C CA . GLY A 1 111 ? -4.155 1.754 8.769 1.00 84.94 111 GLY A CA 1
ATOM 921 C C . GLY A 1 111 ? -4.066 3.016 7.922 1.00 84.94 111 GLY A C 1
ATOM 922 O O . GLY A 1 111 ? -4.889 3.921 8.047 1.00 84.94 111 GLY A O 1
ATOM 923 N N . TYR A 1 112 ? -3.047 3.059 7.058 1.00 82.06 112 TYR A N 1
ATOM 924 C CA . TYR A 1 112 ? -2.546 4.303 6.471 1.00 82.06 112 TYR A CA 1
ATOM 925 C C . TYR A 1 112 ? -3.607 5.132 5.763 1.00 82.06 112 TYR A C 1
ATOM 927 O O . TYR A 1 112 ? -3.779 6.314 6.046 1.00 82.06 112 TYR A O 1
ATOM 935 N N . GLU A 1 113 ? -4.349 4.511 4.862 1.00 87.12 113 GLU A N 1
ATOM 936 C CA . GLU A 1 113 ? -5.294 5.209 4.004 1.00 87.12 113 GLU A CA 1
ATOM 937 C C . GLU A 1 113 ? -6.560 5.603 4.766 1.00 87.12 113 GLU A C 1
ATOM 939 O O . GLU A 1 113 ? -7.103 6.681 4.540 1.00 87.12 113 GLU A O 1
ATOM 944 N N . TRP A 1 114 ? -7.012 4.762 5.701 1.00 89.31 114 TRP A N 1
ATOM 945 C CA . TRP A 1 114 ? -8.158 5.063 6.559 1.00 89.31 114 TRP A CA 1
ATOM 946 C C . TRP A 1 114 ? -7.844 6.201 7.530 1.00 89.31 114 TRP A C 1
ATOM 948 O O . TRP A 1 114 ? -8.587 7.179 7.618 1.00 89.31 114 TRP A O 1
ATOM 958 N N . ASN A 1 115 ? -6.727 6.087 8.250 1.00 85.62 115 ASN A N 1
ATOM 959 C CA . ASN A 1 115 ? -6.291 7.083 9.221 1.00 85.62 115 ASN A CA 1
ATOM 960 C C . ASN A 1 115 ? -5.970 8.407 8.528 1.00 85.62 115 ASN A C 1
ATOM 962 O O . ASN A 1 115 ? -6.435 9.452 8.972 1.00 85.62 115 ASN A O 1
ATOM 966 N N . GLY A 1 116 ? -5.257 8.361 7.400 1.00 81.69 116 GLY A N 1
ATOM 967 C CA . GLY A 1 116 ? -4.983 9.539 6.585 1.00 81.69 116 GLY A CA 1
ATOM 968 C C . GLY A 1 116 ? -6.253 10.206 6.052 1.00 81.69 116 GLY A C 1
ATOM 969 O O . GLY A 1 116 ? -6.288 11.421 5.919 1.00 81.69 116 GLY A O 1
ATOM 970 N N . TRP A 1 117 ? -7.328 9.459 5.791 1.00 87.94 117 TRP A N 1
ATOM 971 C CA . TRP A 1 117 ? -8.596 10.057 5.370 1.00 87.94 117 TRP A CA 1
ATOM 972 C C . TRP A 1 117 ? -9.375 10.695 6.526 1.00 87.94 117 TRP A C 1
ATOM 974 O O . TRP A 1 117 ? -9.899 11.800 6.390 1.00 87.94 117 TRP A O 1
ATOM 984 N N . TYR A 1 118 ? -9.478 10.005 7.664 1.00 86.00 118 TYR A N 1
ATOM 985 C CA . TYR A 1 118 ? -10.356 10.430 8.757 1.00 86.00 118 TYR A CA 1
ATOM 986 C C . TYR A 1 118 ? -9.687 11.293 9.826 1.00 86.00 118 TYR A C 1
ATOM 988 O O . TYR A 1 118 ? -10.396 12.004 10.532 1.00 86.00 118 TYR A O 1
ATOM 996 N N . LEU A 1 119 ? -8.362 11.230 9.972 1.00 79.81 119 LEU A N 1
ATOM 997 C CA . LEU A 1 119 ? -7.637 11.804 11.114 1.00 79.81 119 LEU A CA 1
ATOM 998 C C . LEU A 1 119 ? -6.642 12.900 10.715 1.00 79.81 119 LEU A C 1
ATOM 1000 O O . LEU A 1 119 ? -6.038 13.510 11.588 1.00 79.81 119 LEU A O 1
ATOM 1004 N N . TYR A 1 120 ? -6.484 13.188 9.419 1.00 75.38 120 TYR A N 1
ATOM 1005 C CA . TYR A 1 120 ? -5.470 14.129 8.921 1.00 75.38 120 TYR A CA 1
ATOM 1006 C C . TYR A 1 120 ? -5.566 15.546 9.510 1.00 75.38 120 TYR A C 1
ATOM 1008 O O . TYR A 1 120 ? -4.543 16.187 9.716 1.00 75.38 120 TYR A O 1
ATOM 1016 N N . ASN A 1 121 ? -6.773 16.022 9.828 1.00 73.94 121 ASN A N 1
ATOM 1017 C CA . ASN A 1 121 ? -7.000 17.354 10.405 1.00 73.94 121 ASN A CA 1
ATOM 1018 C C . ASN A 1 121 ? -7.179 17.342 11.933 1.00 73.94 121 ASN A C 1
ATOM 1020 O O . ASN A 1 121 ? -7.706 18.307 12.482 1.00 73.94 121 ASN A O 1
ATOM 1024 N N . HIS A 1 122 ? -6.775 16.265 12.609 1.00 69.88 122 HIS A N 1
ATOM 1025 C CA . HIS A 1 122 ? -6.958 16.083 14.049 1.00 69.88 122 HIS A CA 1
ATOM 1026 C C . HIS A 1 122 ? -5.608 16.013 14.786 1.00 69.88 122 HIS A C 1
ATOM 1028 O O . HIS A 1 122 ? -5.254 14.961 15.328 1.00 69.88 122 HIS A O 1
ATOM 1034 N N . PRO A 1 123 ? -4.826 17.113 14.812 1.00 65.19 123 PRO A N 1
ATOM 1035 C CA . PRO A 1 123 ? -3.503 17.146 15.442 1.00 65.19 123 PRO A CA 1
ATOM 1036 C C . PRO A 1 123 ? -3.553 16.855 16.950 1.00 65.19 123 PRO A C 1
ATOM 1038 O O . PRO A 1 123 ? -2.573 16.416 17.544 1.00 65.19 123 PRO A O 1
ATOM 1041 N N . GLU A 1 124 ? -4.697 17.056 17.602 1.00 65.12 124 GLU A N 1
ATOM 1042 C CA . GLU A 1 124 ? -4.921 16.692 19.000 1.00 65.12 124 GLU A CA 1
ATOM 1043 C C . GLU A 1 124 ? -4.822 15.184 19.264 1.00 65.12 124 GLU A C 1
ATOM 1045 O O . GLU A 1 124 ? -4.497 14.794 20.387 1.00 65.12 124 GLU A O 1
ATOM 1050 N N . LEU A 1 125 ? -5.053 14.356 18.240 1.00 63.66 125 LEU A N 1
ATOM 1051 C CA . LEU A 1 125 ? -4.897 12.903 18.305 1.00 63.66 125 LEU A CA 1
ATOM 1052 C C . LEU A 1 125 ? -3.428 12.474 18.142 1.00 63.66 125 LEU A C 1
ATOM 1054 O O . LEU A 1 125 ? -3.116 11.309 18.353 1.00 63.66 125 LEU A O 1
ATOM 1058 N N . GLU A 1 126 ? -2.504 13.391 17.827 1.00 56.41 126 GLU A N 1
ATOM 1059 C CA . GLU A 1 126 ? -1.062 13.105 17.724 1.00 56.41 126 GLU A CA 1
ATOM 1060 C C . GLU A 1 126 ? -0.352 13.020 19.088 1.00 56.41 126 GLU A C 1
ATOM 1062 O O . GLU A 1 126 ? 0.823 12.662 19.146 1.00 56.41 126 GLU A O 1
ATOM 1067 N N . LYS A 1 127 ? -1.022 13.361 20.197 1.00 53.91 127 LYS A N 1
ATOM 1068 C CA . LYS A 1 127 ? -0.380 13.513 21.519 1.00 53.91 127 LYS A CA 1
ATOM 1069 C C . LYS A 1 127 ? 0.212 12.224 22.099 1.00 53.91 127 LYS A C 1
ATOM 1071 O O . LYS A 1 127 ? 1.167 12.308 22.863 1.00 53.91 127 LYS A O 1
ATOM 1076 N N . ASP A 1 128 ? -0.304 11.062 21.707 1.00 51.81 128 ASP A N 1
ATOM 1077 C CA . ASP A 1 128 ? 0.158 9.748 22.185 1.00 51.81 128 ASP A CA 1
ATOM 1078 C C . ASP A 1 128 ? 1.248 9.127 21.285 1.00 51.81 128 ASP A C 1
ATOM 1080 O O . ASP A 1 128 ? 1.536 7.931 21.354 1.00 51.81 128 ASP A O 1
ATOM 1084 N N . PHE A 1 129 ? 1.850 9.932 20.406 1.00 57.22 129 PHE A N 1
ATOM 1085 C CA . PHE A 1 129 ? 2.814 9.487 19.409 1.00 57.22 129 PHE A CA 1
ATOM 1086 C C . PHE A 1 129 ? 4.230 9.296 19.972 1.00 57.22 129 PHE A C 1
ATOM 1088 O O . PHE A 1 129 ? 4.733 10.132 20.722 1.00 57.22 129 PHE A O 1
ATOM 1095 N N . ASN A 1 130 ? 4.931 8.249 19.520 1.00 51.38 130 ASN A N 1
ATOM 1096 C CA . ASN A 1 130 ? 6.374 8.132 19.725 1.00 51.38 130 ASN A CA 1
ATOM 1097 C C . ASN A 1 130 ? 7.124 8.988 18.678 1.00 51.38 130 ASN A C 1
ATOM 1099 O O . ASN A 1 130 ? 7.143 8.594 17.510 1.00 51.38 130 ASN A O 1
ATOM 1103 N N . PRO A 1 131 ? 7.785 10.097 19.070 1.00 49.53 131 PRO A N 1
ATOM 1104 C CA . PRO A 1 131 ? 8.448 11.037 18.161 1.00 49.53 131 PRO A CA 1
ATOM 1105 C C . PRO A 1 131 ? 9.555 10.430 17.282 1.00 49.53 131 PRO A C 1
ATOM 1107 O O . PRO A 1 131 ? 9.960 11.074 16.316 1.00 49.53 131 PRO A O 1
ATOM 1110 N N . GLU A 1 132 ? 10.023 9.214 17.575 1.00 49.47 132 GLU A N 1
ATOM 1111 C CA . GLU A 1 132 ? 11.022 8.499 16.770 1.00 49.47 132 GLU A CA 1
ATOM 1112 C C . GLU A 1 132 ? 10.459 7.874 15.482 1.00 49.47 132 GLU A C 1
ATOM 1114 O O . GLU A 1 132 ? 11.220 7.550 14.568 1.00 49.47 132 GLU A O 1
ATOM 1119 N N . LEU A 1 133 ? 9.136 7.711 15.359 1.00 50.69 133 LEU A N 1
ATOM 1120 C CA . LEU A 1 133 ? 8.529 7.262 14.107 1.00 50.69 133 LEU A CA 1
ATOM 1121 C C . LEU A 1 133 ? 8.481 8.431 13.098 1.00 50.69 133 LEU A C 1
ATOM 1123 O O . LEU A 1 133 ? 8.060 9.546 13.405 1.00 50.69 133 LEU A O 1
ATOM 1127 N N . GLY A 1 134 ? 8.926 8.196 11.860 1.00 49.38 134 GLY A N 1
ATOM 1128 C CA . GLY A 1 134 ? 8.946 9.227 10.814 1.00 49.38 134 GLY A CA 1
ATOM 1129 C C . GLY A 1 134 ? 7.558 9.827 10.524 1.00 49.38 134 GLY A C 1
ATOM 1130 O O . GLY A 1 134 ? 6.531 9.181 10.726 1.00 49.38 134 GLY A O 1
ATOM 1131 N N . VAL A 1 135 ? 7.513 11.052 9.983 1.00 53.44 135 VAL A N 1
ATOM 1132 C CA . VAL A 1 135 ? 6.277 11.841 9.732 1.00 53.44 135 VAL A CA 1
ATOM 1133 C C . VAL A 1 135 ? 5.222 11.104 8.886 1.00 53.44 135 VAL A C 1
ATOM 1135 O O . VAL A 1 135 ? 4.033 11.382 8.973 1.00 53.44 135 VAL A O 1
ATOM 1138 N N . TYR A 1 136 ? 5.616 10.112 8.095 1.00 50.00 136 TYR A N 1
ATOM 1139 C CA . TYR A 1 136 ? 4.674 9.301 7.320 1.00 50.00 136 TYR A CA 1
ATOM 1140 C C . TYR A 1 136 ? 4.084 8.134 8.121 1.00 50.00 136 TYR A C 1
ATOM 1142 O O . TYR A 1 136 ? 2.943 7.746 7.884 1.00 50.00 136 TYR A O 1
ATOM 1150 N N . LEU A 1 137 ? 4.813 7.621 9.114 1.00 50.81 137 LEU A N 1
ATOM 1151 C CA . LEU A 1 137 ? 4.286 6.671 10.093 1.00 50.81 137 LEU A CA 1
ATOM 1152 C C . LEU A 1 137 ? 3.376 7.387 11.114 1.00 50.81 137 LEU A C 1
ATOM 1154 O O . LEU A 1 137 ? 2.401 6.774 11.548 1.00 50.81 137 L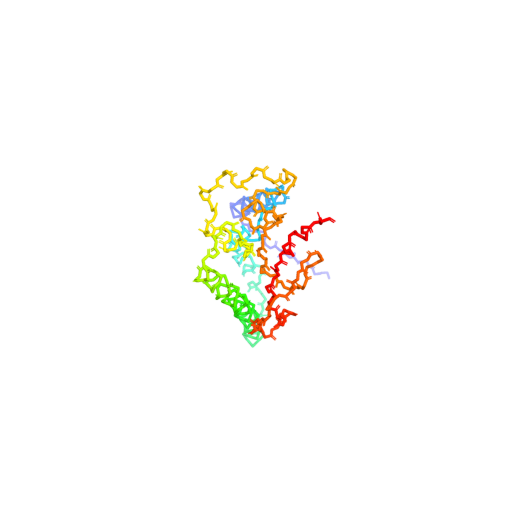EU A O 1
ATOM 1158 N N . LYS A 1 138 ? 3.598 8.696 11.376 1.00 51.44 138 LYS A N 1
ATOM 1159 C CA . LYS A 1 138 ? 2.663 9.585 12.117 1.00 51.44 138 LYS A CA 1
ATOM 1160 C C . LYS A 1 138 ? 1.254 9.606 11.534 1.00 51.44 138 LYS A C 1
ATOM 1162 O O . LYS A 1 138 ? 0.296 9.554 12.286 1.00 51.44 138 LYS A O 1
ATOM 1167 N N . ALA A 1 139 ? 1.123 9.707 10.211 1.00 48.81 139 ALA A N 1
ATOM 1168 C CA . ALA A 1 139 ? -0.185 9.762 9.549 1.00 48.81 139 ALA A CA 1
ATOM 1169 C C . ALA A 1 139 ? -0.798 8.366 9.333 1.00 48.81 139 ALA A C 1
ATOM 1171 O O . ALA A 1 139 ? -2.002 8.223 9.131 1.00 48.81 139 ALA A O 1
ATOM 1172 N N . GLY A 1 140 ? 0.054 7.338 9.337 1.00 47.56 140 GLY A N 1
ATOM 1173 C CA . GLY A 1 140 ? -0.256 6.036 8.782 1.00 47.56 140 GLY A CA 1
ATOM 1174 C C . GLY A 1 140 ? -0.839 5.023 9.753 1.00 47.56 140 GLY A C 1
ATOM 1175 O O . GLY A 1 140 ? -1.870 4.405 9.508 1.00 47.56 140 GLY A O 1
ATOM 1176 N N . SER A 1 141 ? -0.141 4.791 10.853 1.00 53.00 141 SER A N 1
ATOM 1177 C CA . SER A 1 141 ? -0.541 3.778 11.827 1.00 53.00 141 SER A CA 1
ATOM 1178 C C . SER A 1 141 ? 0.126 4.139 13.146 1.00 53.00 141 SER A C 1
ATOM 1180 O O . SER A 1 141 ? 1.217 3.650 13.437 1.00 53.00 141 SER A O 1
ATOM 1182 N N . PRO A 1 142 ? -0.456 5.074 13.914 1.00 49.56 142 PRO A N 1
ATOM 1183 C CA . PRO A 1 142 ? 0.293 5.805 14.941 1.00 49.56 142 PRO A CA 1
ATOM 1184 C C . PRO A 1 142 ? 0.568 5.001 16.219 1.00 49.56 1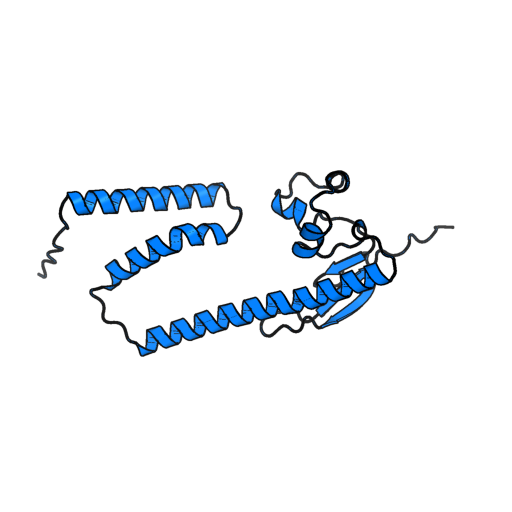42 PRO A C 1
ATOM 1186 O O . PRO A 1 142 ? 0.839 5.573 17.267 1.00 49.56 142 PRO A O 1
ATOM 1189 N N . GLY A 1 143 ? 0.498 3.668 16.156 1.00 52.03 143 GLY A N 1
ATOM 1190 C CA . GLY A 1 143 ? 0.729 2.803 17.310 1.00 52.03 143 GLY A CA 1
ATOM 1191 C C . GLY A 1 143 ? -0.320 2.977 18.408 1.00 52.03 143 GLY A C 1
ATOM 1192 O O . GLY A 1 143 ? -0.046 2.696 19.572 1.00 52.03 143 GLY A O 1
ATOM 1193 N N . PHE A 1 144 ? -1.516 3.454 18.065 1.00 57.28 144 PHE A N 1
ATOM 1194 C CA . PHE A 1 144 ? -2.539 3.705 19.063 1.00 57.28 144 PHE A CA 1
ATOM 1195 C C . PHE A 1 144 ? -3.076 2.399 19.662 1.00 57.28 144 PHE A C 1
ATOM 1197 O O . PHE A 1 144 ? -3.397 1.448 18.946 1.00 57.28 144 PHE A O 1
ATOM 1204 N N . LYS A 1 145 ? -3.298 2.391 20.980 1.00 67.44 145 LYS A N 1
ATOM 1205 C CA . LYS A 1 145 ? -4.189 1.425 21.640 1.00 67.44 145 LYS A CA 1
ATOM 1206 C C . LYS A 1 145 ? -5.651 1.803 21.370 1.00 67.44 145 LYS A C 1
ATOM 1208 O O . LYS A 1 145 ? -6.387 2.132 22.297 1.00 67.44 145 LYS A O 1
ATOM 1213 N N . LYS A 1 146 ? -6.055 1.840 20.097 1.00 80.69 146 LYS A N 1
ATOM 1214 C CA . LYS A 1 146 ? -7.439 2.160 19.735 1.00 80.69 146 LYS A CA 1
ATOM 1215 C C . LYS A 1 146 ? -8.366 1.009 20.101 1.00 80.69 146 LYS A C 1
ATOM 1217 O O . LYS A 1 146 ? -7.976 -0.144 19.923 1.00 80.69 146 LYS A O 1
ATOM 1222 N N . PRO A 1 147 ? -9.598 1.295 20.557 1.00 89.81 147 PRO A N 1
ATOM 1223 C CA . PRO A 1 147 ? -10.582 0.269 20.885 1.00 89.81 147 PRO A CA 1
ATOM 1224 C C . PRO A 1 147 ? -10.780 -0.776 19.786 1.00 89.81 147 PRO A C 1
ATOM 1226 O O . PRO A 1 147 ? -10.951 -1.949 20.114 1.00 89.81 147 PRO A O 1
ATOM 1229 N N . TYR A 1 148 ? -10.710 -0.369 18.514 1.00 91.75 148 TYR A N 1
ATOM 1230 C CA . TYR A 1 148 ? -10.830 -1.251 17.356 1.00 91.75 148 TYR A CA 1
ATOM 1231 C C . TYR A 1 148 ? -9.627 -1.116 16.422 1.00 91.75 148 TYR A C 1
ATOM 1233 O O . TYR A 1 148 ? -9.247 -0.009 16.044 1.00 91.75 148 TYR A O 1
ATOM 1241 N N . VAL A 1 149 ? -9.052 -2.245 16.006 1.00 91.06 149 VAL A N 1
ATOM 1242 C CA . VAL A 1 149 ? -7.901 -2.301 15.099 1.00 91.06 149 VAL A CA 1
ATOM 1243 C C . VAL A 1 149 ? -8.150 -3.302 13.978 1.00 91.06 149 VAL A C 1
ATOM 1245 O O . VAL A 1 149 ? -8.322 -4.499 14.216 1.00 91.06 149 VAL A O 1
ATOM 1248 N N . ILE A 1 150 ? -8.124 -2.814 12.740 1.00 92.94 150 ILE A N 1
ATOM 1249 C CA . ILE A 1 150 ? -8.251 -3.628 11.533 1.00 92.94 150 ILE A CA 1
ATOM 1250 C C . ILE A 1 150 ? -6.847 -3.942 11.013 1.00 92.94 150 ILE A C 1
ATOM 1252 O O . ILE A 1 150 ? -6.144 -3.044 10.542 1.00 92.94 150 ILE A O 1
ATOM 1256 N N . SER A 1 151 ? -6.430 -5.205 11.062 1.00 90.81 151 SER A N 1
ATOM 1257 C CA . SER A 1 151 ? -5.049 -5.619 10.766 1.00 90.81 151 SER A CA 1
ATOM 1258 C C . SER A 1 151 ? -4.973 -6.913 9.951 1.00 90.81 151 SER A C 1
ATOM 1260 O O . SER A 1 151 ? -5.963 -7.604 9.729 1.00 90.81 151 SER A O 1
ATOM 1262 N N . PHE A 1 152 ? -3.764 -7.266 9.511 1.00 90.94 152 PHE A N 1
ATOM 1263 C CA . PHE A 1 152 ? -3.488 -8.507 8.777 1.00 90.94 152 PHE A CA 1
ATOM 1264 C C . PHE A 1 152 ? -3.311 -9.741 9.682 1.00 90.94 152 PHE A C 1
ATOM 1266 O O . PHE A 1 152 ? -3.051 -10.837 9.190 1.00 90.94 152 PHE A O 1
ATOM 1273 N N . SER A 1 153 ? -3.429 -9.582 11.003 1.00 89.69 153 SER A N 1
ATOM 1274 C CA . SER A 1 153 ? -3.239 -10.660 11.979 1.00 89.69 153 SER A CA 1
ATOM 1275 C C . SER A 1 153 ? -4.017 -10.407 13.267 1.00 89.69 153 SER A C 1
ATOM 1277 O O . SER A 1 153 ? -4.326 -9.265 13.602 1.00 89.69 153 SER A O 1
ATOM 1279 N N . ALA A 1 154 ? -4.249 -11.459 14.050 1.00 89.44 154 ALA A N 1
ATOM 1280 C CA . ALA A 1 154 ? -4.629 -11.289 15.448 1.00 89.44 154 ALA A CA 1
ATOM 1281 C C . ALA A 1 154 ? -3.536 -10.503 16.197 1.00 89.44 154 ALA A C 1
ATOM 1283 O O . ALA A 1 154 ? -2.343 -10.760 16.000 1.00 89.44 154 ALA A O 1
ATOM 1284 N N . LEU A 1 155 ? -3.935 -9.543 17.032 1.00 86.31 155 LEU A N 1
ATOM 1285 C CA . LEU A 1 155 ? -3.009 -8.719 17.810 1.00 86.31 155 LEU A CA 1
ATOM 1286 C C . LEU A 1 155 ? -2.947 -9.183 19.276 1.00 86.31 155 LEU A C 1
ATOM 1288 O O . LEU A 1 155 ? -3.997 -9.376 19.893 1.00 86.31 155 LEU A O 1
ATOM 1292 N N . PRO A 1 156 ? -1.749 -9.336 19.876 1.00 84.06 156 PRO A N 1
ATOM 1293 C CA . PRO A 1 156 ? -1.622 -9.641 21.299 1.00 84.06 156 PRO A CA 1
ATOM 1294 C C . PRO A 1 156 ? -2.329 -8.596 22.173 1.00 84.06 156 PRO A C 1
ATOM 1296 O O . PRO A 1 156 ? -2.181 -7.395 21.955 1.00 84.06 156 PRO A O 1
ATOM 1299 N N . GLY A 1 157 ? -3.090 -9.048 23.172 1.00 84.44 157 GLY A N 1
ATOM 1300 C CA . GLY A 1 157 ? -3.859 -8.166 24.062 1.00 84.44 157 GLY A CA 1
ATOM 1301 C C . GLY A 1 157 ? -5.184 -7.659 23.481 1.00 84.44 157 GLY A C 1
ATOM 1302 O O . GLY A 1 157 ? -5.902 -6.944 24.174 1.00 84.44 157 GLY A O 1
ATOM 1303 N N . TYR A 1 158 ? -5.531 -8.052 22.253 1.00 89.31 158 TYR A N 1
ATOM 1304 C CA . TYR A 1 158 ? -6.837 -7.807 21.651 1.00 89.31 158 TYR A CA 1
ATOM 1305 C C . TYR A 1 158 ? -7.612 -9.113 21.491 1.00 89.31 158 TYR A C 1
ATOM 1307 O O . TYR A 1 158 ? -7.042 -10.189 21.313 1.00 89.31 158 TYR A O 1
ATOM 1315 N N . GLN A 1 159 ? -8.935 -9.002 21.497 1.00 93.62 159 GLN A N 1
ATOM 1316 C CA . GLN A 1 159 ? -9.828 -10.070 21.085 1.00 93.62 159 GLN A CA 1
ATOM 1317 C C . GLN A 1 159 ? -10.175 -9.898 19.605 1.00 93.62 159 GLN A C 1
ATOM 1319 O O . GLN A 1 159 ? -10.649 -8.841 19.194 1.00 93.62 159 GLN A O 1
ATOM 1324 N N . VAL A 1 160 ? -9.979 -10.942 18.800 1.00 94.38 160 VAL A N 1
ATOM 1325 C CA . VAL A 1 160 ? -10.503 -10.969 17.428 1.00 94.38 160 VAL A CA 1
ATOM 1326 C C . VAL A 1 160 ? -12.013 -11.156 17.506 1.00 94.38 160 VAL A C 1
ATOM 1328 O O . VAL A 1 160 ? -12.477 -12.186 17.993 1.00 94.38 160 VAL A O 1
ATOM 1331 N N . ILE A 1 161 ? -12.768 -10.165 17.040 1.00 95.12 161 ILE A N 1
ATOM 1332 C CA . ILE A 1 161 ? -14.236 -10.224 17.013 1.00 95.12 161 ILE A CA 1
ATOM 1333 C C . ILE A 1 161 ? -14.771 -10.613 15.637 1.00 95.12 161 ILE A C 1
ATOM 1335 O O . ILE A 1 161 ? -15.858 -11.171 15.544 1.00 95.12 161 ILE A O 1
ATOM 1339 N N . GLU A 1 162 ? -13.994 -10.377 14.579 1.00 95.31 162 GLU A N 1
ATOM 1340 C CA . GLU A 1 162 ? -14.386 -10.704 13.212 1.00 95.31 162 GLU A CA 1
ATOM 1341 C C . GLU A 1 162 ? -13.158 -10.922 12.324 1.00 95.31 162 GLU A C 1
ATOM 1343 O O . GLU A 1 162 ? -12.075 -10.389 12.588 1.00 95.31 162 GLU A O 1
ATOM 1348 N N . LYS A 1 163 ? -13.318 -11.704 11.253 1.00 95.94 163 LYS A N 1
ATOM 1349 C CA . LYS A 1 163 ? -12.329 -11.818 10.180 1.00 95.94 163 LYS A CA 1
ATOM 1350 C C . LYS A 1 163 ? -13.026 -11.918 8.827 1.00 95.94 163 LYS A C 1
ATOM 1352 O O . LYS A 1 163 ? -14.027 -12.617 8.705 1.00 95.94 163 LYS A O 1
ATOM 1357 N N . HIS A 1 164 ? -12.452 -11.274 7.822 1.00 96.75 164 HIS A N 1
ATOM 1358 C CA . HIS A 1 164 ? -12.933 -11.286 6.440 1.00 96.75 164 HIS A CA 1
ATOM 1359 C C . HIS A 1 164 ? -11.829 -11.742 5.502 1.00 96.75 164 HIS A C 1
ATOM 1361 O O . HIS A 1 164 ? -10.650 -11.506 5.769 1.00 96.75 164 HIS A O 1
ATOM 1367 N N . GLU A 1 165 ? -12.194 -12.376 4.393 1.00 96.31 165 GLU A N 1
ATOM 1368 C CA . GLU A 1 165 ? -11.229 -12.681 3.343 1.00 96.31 165 GLU A CA 1
ATOM 1369 C C . GLU A 1 165 ? -10.716 -11.390 2.696 1.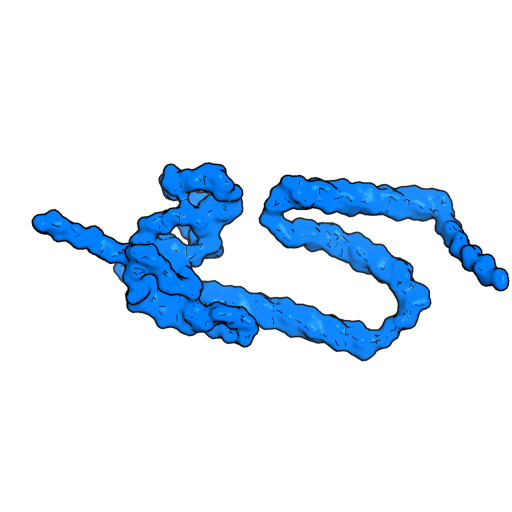00 96.31 165 GLU A C 1
ATOM 1371 O O . GLU A 1 165 ? -11.460 -10.447 2.415 1.00 96.31 165 GLU A O 1
ATOM 1376 N N . ALA A 1 166 ? -9.408 -11.344 2.463 1.00 93.25 166 ALA A N 1
ATOM 1377 C CA . ALA A 1 166 ? -8.763 -10.202 1.825 1.00 93.25 166 ALA A CA 1
ATOM 1378 C C . ALA A 1 166 ? -8.943 -10.206 0.294 1.00 93.25 166 ALA A C 1
ATOM 1380 O O . ALA A 1 166 ? -8.727 -9.179 -0.349 1.00 93.25 166 ALA A O 1
ATOM 1381 N N . GLY A 1 167 ? -9.320 -11.351 -0.291 1.00 92.31 167 GLY A N 1
ATOM 1382 C CA . GLY A 1 167 ? -9.581 -11.506 -1.727 1.00 92.31 167 GLY A CA 1
ATOM 1383 C C . GLY A 1 167 ? -8.347 -11.349 -2.622 1.00 92.31 167 GLY A C 1
ATOM 1384 O O . GLY A 1 167 ? -8.486 -10.984 -3.787 1.00 92.31 167 GLY A O 1
ATOM 1385 N N . THR A 1 168 ? -7.147 -11.571 -2.080 1.00 92.75 168 THR A N 1
ATOM 1386 C CA . THR A 1 168 ? -5.883 -11.412 -2.812 1.00 92.75 168 THR A CA 1
ATOM 1387 C C . THR A 1 168 ? -5.537 -12.654 -3.645 1.00 92.75 168 THR A C 1
ATOM 1389 O O . THR A 1 168 ? -5.994 -13.758 -3.355 1.00 92.75 168 THR A O 1
ATOM 1392 N N . ILE A 1 169 ? -4.752 -12.465 -4.706 1.00 90.38 169 ILE A N 1
ATOM 1393 C CA . ILE A 1 169 ? -4.341 -13.495 -5.668 1.00 90.38 169 ILE A CA 1
ATOM 1394 C C . ILE A 1 169 ? -2.919 -13.986 -5.371 1.00 90.38 169 ILE A C 1
ATOM 1396 O O . ILE A 1 169 ? -2.682 -15.193 -5.347 1.00 90.38 169 ILE A O 1
ATOM 1400 N N . PHE A 1 170 ? -1.961 -13.073 -5.172 1.00 87.44 170 PHE A N 1
ATOM 1401 C CA . PHE A 1 170 ? -0.545 -13.414 -4.953 1.00 87.44 170 PHE A CA 1
ATOM 1402 C C . PHE A 1 170 ? -0.011 -12.998 -3.586 1.00 87.44 170 PHE A C 1
ATOM 1404 O O . PHE A 1 170 ? 1.016 -13.518 -3.137 1.00 87.44 170 PHE A O 1
ATOM 1411 N N . SER A 1 171 ? -0.683 -12.075 -2.907 1.00 85.88 171 SER A N 1
ATOM 1412 C CA . SER A 1 171 ? -0.329 -11.694 -1.552 1.00 85.88 171 SER A CA 1
ATOM 1413 C C . SER A 1 171 ? -0.493 -12.868 -0.586 1.00 85.88 171 SER A C 1
ATOM 1415 O O . SER A 1 171 ? -1.417 -13.668 -0.679 1.00 85.88 171 SER A O 1
ATOM 1417 N N . LYS A 1 172 ? 0.380 -12.937 0.423 1.00 88.50 172 LYS A N 1
ATOM 1418 C CA . LYS A 1 172 ? 0.240 -13.890 1.539 1.00 88.50 172 LYS A CA 1
ATOM 1419 C C . LYS A 1 172 ? -0.863 -13.485 2.530 1.00 88.50 172 LYS A C 1
ATOM 1421 O O . LYS A 1 172 ? -1.040 -14.131 3.562 1.00 88.50 172 LYS A O 1
ATOM 1426 N N . ILE A 1 173 ? -1.568 -12.390 2.252 1.00 88.25 173 ILE A N 1
ATOM 1427 C CA . ILE A 1 173 ? -2.641 -11.855 3.083 1.00 88.25 173 ILE A CA 1
ATOM 1428 C C . ILE A 1 173 ? -3.942 -12.547 2.685 1.00 88.25 173 ILE A C 1
ATOM 1430 O O . ILE A 1 173 ? -4.606 -12.144 1.733 1.00 88.25 173 ILE A O 1
ATOM 1434 N N . ASN A 1 174 ? -4.314 -13.573 3.445 1.00 91.81 174 ASN A N 1
ATOM 1435 C CA . ASN A 1 174 ? -5.562 -14.306 3.219 1.00 91.81 174 ASN A CA 1
ATOM 1436 C C . ASN A 1 174 ? -6.756 -13.647 3.921 1.00 91.81 174 ASN A C 1
ATOM 1438 O O . ASN A 1 174 ? -7.864 -13.640 3.393 1.00 91.81 174 ASN A O 1
ATOM 1442 N N . TYR A 1 175 ? -6.524 -13.073 5.105 1.00 94.94 175 TYR A N 1
ATOM 1443 C CA . TYR A 1 175 ? -7.577 -12.541 5.965 1.00 94.94 175 TYR A CA 1
ATOM 1444 C C . TYR A 1 175 ? -7.218 -11.171 6.532 1.00 94.94 175 TYR A C 1
ATOM 1446 O O . TYR A 1 175 ? -6.054 -10.885 6.817 1.00 94.94 175 TYR A O 1
ATOM 1454 N N . ILE A 1 176 ? -8.257 -10.370 6.745 1.00 95.56 176 ILE A N 1
ATOM 1455 C CA . ILE A 1 176 ? -8.244 -9.124 7.505 1.00 95.56 176 ILE A CA 1
ATOM 1456 C C . ILE A 1 176 ? -9.006 -9.359 8.804 1.00 95.56 176 ILE A C 1
ATOM 1458 O O . ILE A 1 176 ? -10.114 -9.890 8.792 1.00 95.56 176 ILE A O 1
ATOM 1462 N N . TYR A 1 177 ? -8.403 -8.977 9.923 1.00 94.25 177 TYR A N 1
ATOM 1463 C CA . TYR A 1 177 ? -8.905 -9.218 11.268 1.00 94.25 177 TYR A CA 1
ATOM 1464 C C . TYR A 1 177 ? -9.410 -7.918 11.875 1.00 94.25 177 TYR A C 1
ATOM 1466 O O . TYR A 1 177 ? -8.712 -6.903 11.833 1.00 94.25 177 TYR A O 1
ATOM 1474 N N . LEU A 1 178 ? -10.590 -7.972 12.486 1.00 95.31 178 LEU A N 1
ATOM 1475 C CA . LEU A 1 178 ? -11.072 -6.940 13.387 1.00 95.31 178 LEU A CA 1
ATOM 1476 C C . LEU A 1 178 ? -10.723 -7.328 14.818 1.00 95.31 178 LEU A C 1
ATOM 1478 O O . LEU A 1 178 ? -11.259 -8.286 15.380 1.00 95.31 178 LEU A O 1
ATOM 1482 N N . ASN A 1 179 ? -9.825 -6.556 15.406 1.00 92.56 179 ASN A N 1
ATOM 1483 C CA . ASN A 1 179 ? -9.360 -6.720 16.768 1.00 92.56 179 ASN A CA 1
ATOM 1484 C C . ASN A 1 179 ? -10.039 -5.673 17.641 1.00 92.56 179 ASN A C 1
ATOM 1486 O O . ASN A 1 179 ? -10.119 -4.507 17.262 1.00 92.56 179 ASN A O 1
ATOM 1490 N N . ARG A 1 180 ? -10.486 -6.075 18.825 1.00 92.44 180 ARG A N 1
ATOM 1491 C CA . ARG A 1 180 ? -11.079 -5.190 19.821 1.00 92.44 180 ARG A CA 1
ATOM 1492 C C . ARG A 1 180 ? -10.300 -5.279 21.126 1.00 92.44 180 ARG A C 1
ATOM 1494 O O . ARG A 1 180 ? -9.999 -6.381 21.583 1.00 92.44 180 ARG A O 1
ATOM 1501 N N . LEU A 1 181 ? -9.984 -4.138 21.733 1.00 89.38 181 LEU A N 1
ATOM 1502 C CA . LEU A 1 181 ? -9.474 -4.121 23.104 1.00 89.38 181 LEU A CA 1
ATOM 1503 C C . LEU A 1 181 ? -10.533 -4.736 24.030 1.00 89.38 181 LEU A C 1
ATOM 1505 O O . LEU A 1 181 ? -11.696 -4.320 23.968 1.00 89.38 181 LEU A O 1
ATOM 1509 N N . PRO A 1 182 ? -10.171 -5.704 24.891 1.00 84.81 182 PRO A N 1
ATOM 1510 C CA . PRO A 1 182 ? -11.077 -6.192 25.916 1.00 84.81 182 PRO A CA 1
ATOM 1511 C C . PRO A 1 182 ? -11.589 -4.998 26.721 1.00 84.81 182 PRO A C 1
ATOM 1513 O O . PRO A 1 182 ? -10.800 -4.132 27.107 1.00 84.81 182 PRO A O 1
ATOM 1516 N N . ALA A 1 183 ? -12.901 -4.929 26.962 1.00 74.62 183 ALA A N 1
ATOM 1517 C CA . ALA A 1 183 ? -13.419 -3.971 27.932 1.00 74.62 183 ALA A CA 1
ATOM 1518 C C . ALA A 1 183 ? -12.646 -4.198 29.233 1.00 74.62 183 ALA A C 1
ATOM 1520 O O . ALA A 1 183 ? -12.497 -5.355 29.634 1.00 74.62 183 ALA A O 1
ATOM 1521 N N . ALA A 1 184 ? -12.104 -3.132 29.833 1.00 59.91 184 ALA A N 1
ATOM 1522 C CA . ALA A 1 184 ? -11.383 -3.246 31.091 1.00 59.91 184 ALA A CA 1
ATOM 1523 C C . ALA A 1 184 ? -12.267 -4.048 32.047 1.00 59.91 184 ALA A C 1
ATOM 1525 O O . ALA A 1 184 ? -13.355 -3.594 32.406 1.00 59.91 184 ALA A O 1
ATOM 1526 N N . SER A 1 185 ? -11.838 -5.270 32.375 1.00 41.94 185 SER A N 1
ATOM 1527 C CA . SER A 1 185 ? -12.472 -6.066 33.410 1.00 41.94 185 SER A CA 1
ATOM 1528 C C . SER A 1 185 ? -12.485 -5.165 34.625 1.00 41.94 185 SER A C 1
ATOM 1530 O O . SER A 1 185 ? -11.421 -4.785 35.117 1.00 41.94 185 SER A O 1
ATOM 1532 N N . THR A 1 186 ? -13.674 -4.730 35.022 1.00 37.62 186 THR A N 1
ATOM 1533 C CA . THR A 1 186 ? -13.880 -4.013 36.266 1.00 37.62 186 THR A CA 1
ATOM 1534 C C . THR A 1 186 ? -13.381 -4.982 37.324 1.00 37.62 186 THR A C 1
ATOM 1536 O O . THR A 1 186 ? -14.029 -5.988 37.597 1.00 37.62 186 THR A O 1
ATOM 1539 N N . VAL A 1 187 ? -12.148 -4.770 37.784 1.00 37.62 187 VAL A N 1
ATOM 1540 C CA . VAL A 1 187 ? -11.591 -5.499 38.914 1.00 37.62 187 VAL A CA 1
ATOM 1541 C C . VAL A 1 187 ? -12.465 -5.068 40.083 1.00 37.62 187 VAL A C 1
ATOM 1543 O O . VAL A 1 187 ? -12.372 -3.927 40.533 1.00 37.62 187 VAL A O 1
ATOM 1546 N N . GLN A 1 188 ? -13.418 -5.930 40.432 1.00 34.53 188 GLN A N 1
ATOM 1547 C CA . GLN A 1 188 ? -14.081 -5.909 41.728 1.00 34.53 188 GLN A CA 1
ATOM 1548 C C . GLN A 1 188 ? -13.103 -6.412 42.783 1.00 34.53 188 GLN A C 1
ATOM 1550 O O . GLN A 1 188 ? -12.333 -7.349 42.464 1.00 34.53 188 GLN A O 1
#

pLDDT: mean 78.93, std 17.42, range [34.53, 97.44]

Foldseek 3Di:
DDDPPPPDDDPVVVVVVVVLVVVLVVQVVVCVVVVDDPVSCVVCVVVVVVVVCVVCVPPDDDPVVVVVVVVVVCVVVVQVVVLVVLLLVVLVVVLVVCVVVVNDLLLEQSFQVSQLVPPVPPVVSLPVADPPDDPSCSSGGRPDPRQKYWALDADPQWDFPDKDASPHDPDPRGIITITGHPDPPPPD